Protein AF-D3SGV8-F1 (afdb_monomer)

Foldseek 3Di:
DCFPQLLLLQQFQLLLCLVLVDFLVPSQAQFAEAPLVVLVCLPPPPQNLLLLLLCLSVLSSCVGHPPPQDPPQDCVLSVVLSVLRVDPLCVLVSVQSSVCSNVSHNRVVSLVPDDPVSNVSNVVSLVVLQVSQVVSSSSSSVSCSVVSVSSSVVNVVRHDPPGHYSVSSSVRRRRSD

Solvent-accessible surface area (backbone atoms only — not comparable to full-atom values): 9544 Å² total; per-residue (Å²): 130,89,60,99,42,57,52,44,43,28,32,37,12,38,24,28,39,39,68,64,67,47,59,50,86,50,69,83,54,72,77,39,29,20,63,57,78,52,52,66,43,47,78,35,86,86,53,8,62,61,39,23,33,28,42,28,35,59,55,51,43,36,65,76,64,30,90,81,44,70,82,86,60,81,57,67,64,57,57,54,38,25,60,62,66,63,37,73,83,37,46,72,57,49,50,53,27,29,50,26,30,74,70,49,39,47,26,54,64,59,52,74,69,44,59,67,79,58,36,61,57,46,57,68,37,46,61,59,46,42,57,52,34,53,53,40,40,49,51,41,7,52,52,43,55,77,40,38,67,65,54,38,56,53,50,66,73,31,65,34,92,89,23,53,47,43,65,59,38,58,69,42,73,66,50,44,101

Nearest PDB structures (foldseek):
  8rz0-assembly3_E  TM=2.083E-01  e=8.768E+00  synthetic construct
  5jdm-assembly1_A  TM=1.705E-01  e=4.864E+00  Methanocaldococcus jannaschii DSM 2661
  5xat-assembly2_B  TM=1.597E-01  e=7.567E+00  Klebsiella pneumoniae

Secondary structure (DSSP, 8-state):
---S-HHIIIIIIHHHHHHTT--GGGTTSPPPEE-GGGGGGGG-TTTHHHHHHHHHHHHHHHHHH-TTS-TTS--HHHHHHHHHHT-GGGHHHHHHHHHHHHTT--HHHHHHTS-HHHHHHHHHHHHHHHHHHHHHHHHHHHHHHHTHHHHHHHHHHSB-TTSEEHHHHTT------

Mean predicted aligned error: 4.52 Å

pLDDT: mean 88.17, std 8.59, range [42.16, 96.88]

Sequence (177 aa):
MDGEHPTLDLVFARASLLEAGVAPDQVGHVLYVSHTDHIKTLNHRKKGPKLARRWAPLVVHAALHDPEFPDDIARDALEKSEAILSQEAFAEWTVLLAQASRDGRTPVATILQQPHPVKARLERSRKAWQQTSERVNKMLGDWVMANAAPVQTFFEARVADDGINLKRLAKFTPKAA

Structure (mmCIF, N/CA/C/O backbone):
data_AF-D3SGV8-F1
#
_entry.id   AF-D3SGV8-F1
#
loop_
_atom_site.group_PDB
_atom_site.id
_atom_site.type_symbol
_atom_site.label_atom_id
_atom_site.label_alt_id
_atom_site.label_comp_id
_atom_site.label_asym_id
_atom_site.label_entity_id
_atom_site.label_seq_id
_atom_site.pdbx_PDB_ins_code
_atom_site.Cartn_x
_atom_site.Cartn_y
_atom_site.Cartn_z
_atom_site.occupancy
_atom_site.B_iso_or_equiv
_atom_site.auth_seq_id
_atom_site.auth_comp_id
_atom_site.auth_asym_id
_atom_site.auth_atom_id
_atom_site.pdbx_PDB_model_num
ATOM 1 N N . MET A 1 1 ? -1.374 -19.260 1.006 1.00 42.16 1 MET A N 1
ATOM 2 C CA . MET A 1 1 ? -0.148 -18.573 1.446 1.00 42.16 1 MET A CA 1
ATOM 3 C C . MET A 1 1 ? -0.580 -17.552 2.472 1.00 42.16 1 MET A C 1
ATOM 5 O O . MET A 1 1 ? -1.145 -16.535 2.093 1.00 42.16 1 MET A O 1
ATOM 9 N N . ASP A 1 2 ? -0.432 -17.879 3.753 1.00 42.47 2 ASP A N 1
ATOM 10 C CA . ASP A 1 2 ? -0.579 -16.893 4.821 1.00 42.47 2 ASP A CA 1
ATOM 11 C C . ASP A 1 2 ? 0.645 -15.976 4.723 1.00 42.47 2 ASP A C 1
ATOM 13 O O . ASP A 1 2 ? 1.775 -16.432 4.879 1.00 42.47 2 ASP A O 1
ATOM 17 N N . GLY A 1 3 ? 0.427 -14.738 4.276 1.00 54.56 3 GLY A N 1
ATOM 18 C CA . GLY A 1 3 ? 1.502 -13.835 3.867 1.00 54.56 3 GLY A CA 1
ATOM 19 C C . GLY A 1 3 ? 2.382 -13.410 5.038 1.00 54.56 3 GLY A C 1
ATOM 20 O O . GLY A 1 3 ? 1.875 -13.121 6.116 1.00 54.56 3 GLY A O 1
ATOM 21 N N . GLU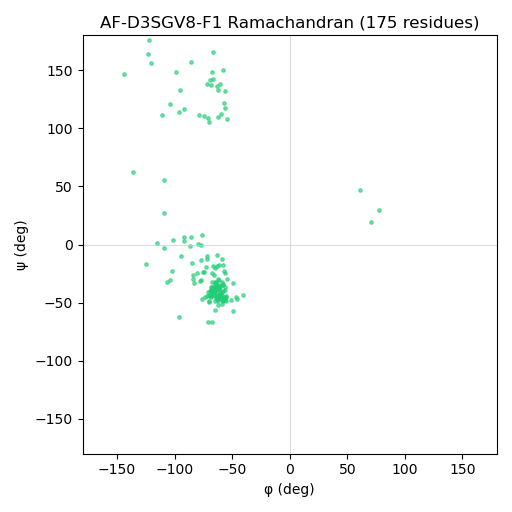 A 1 4 ? 3.689 -13.298 4.797 1.00 78.69 4 GLU A N 1
ATOM 22 C CA . GLU A 1 4 ? 4.700 -12.834 5.766 1.00 78.69 4 GLU A CA 1
ATOM 23 C C . GLU A 1 4 ? 4.432 -11.413 6.308 1.00 78.69 4 GLU A C 1
ATOM 25 O O . GLU A 1 4 ? 5.033 -11.002 7.295 1.00 78.69 4 GLU A O 1
ATOM 30 N N . HIS A 1 5 ? 3.513 -10.666 5.682 1.00 90.94 5 HIS A N 1
ATOM 31 C CA . HIS A 1 5 ? 3.224 -9.264 5.985 1.00 90.94 5 HIS A CA 1
ATOM 32 C C . HIS A 1 5 ? 1.703 -8.983 6.019 1.00 90.94 5 HIS A C 1
ATOM 34 O O . HIS A 1 5 ? 1.185 -8.250 5.167 1.00 90.94 5 HIS A O 1
ATOM 40 N N . PRO A 1 6 ? 0.935 -9.604 6.939 1.00 90.88 6 PRO A N 1
ATOM 41 C CA . PRO A 1 6 ? -0.526 -9.535 6.929 1.00 90.88 6 PRO A CA 1
ATOM 42 C C . PRO A 1 6 ? -1.064 -8.121 7.172 1.00 90.88 6 PRO A C 1
ATOM 44 O O . PRO A 1 6 ? -2.109 -7.764 6.621 1.00 90.88 6 PRO A O 1
ATOM 47 N N . THR A 1 7 ? -0.378 -7.300 7.969 1.00 92.00 7 THR A N 1
ATOM 48 C CA . THR A 1 7 ? -0.801 -5.922 8.227 1.00 92.00 7 THR A CA 1
ATOM 49 C C . THR A 1 7 ? -0.542 -5.044 7.007 1.00 92.00 7 THR A C 1
ATOM 51 O O . THR A 1 7 ? -1.405 -4.287 6.565 1.00 92.00 7 THR A O 1
ATOM 54 N N . LEU A 1 8 ? 0.629 -5.162 6.404 1.00 92.38 8 LEU A N 1
ATOM 55 C CA . LEU A 1 8 ? 1.013 -4.419 5.220 1.00 92.38 8 LEU A CA 1
ATOM 56 C C . LEU A 1 8 ? 0.115 -4.774 4.031 1.00 92.38 8 LEU A C 1
ATOM 58 O O . LEU A 1 8 ? -0.295 -3.882 3.290 1.00 92.38 8 LEU A O 1
ATOM 62 N N . ASP A 1 9 ? -0.254 -6.046 3.894 1.00 92.62 9 ASP A N 1
ATOM 63 C CA . ASP A 1 9 ? -1.205 -6.505 2.887 1.00 92.62 9 ASP A CA 1
ATOM 64 C C . ASP A 1 9 ? -2.620 -5.974 3.164 1.00 92.62 9 ASP A C 1
ATOM 66 O O . ASP A 1 9 ? -3.153 -5.136 2.433 1.00 92.62 9 ASP A O 1
ATOM 70 N N . LEU A 1 10 ? -3.240 -6.426 4.256 1.00 91.19 10 LEU A N 1
ATOM 71 C CA . LEU A 1 10 ? -4.670 -6.234 4.487 1.00 91.19 10 LEU A CA 1
ATOM 72 C C . LEU A 1 10 ? -5.011 -4.813 4.946 1.00 91.19 10 LEU A C 1
ATOM 74 O O . LEU A 1 10 ? -6.104 -4.323 4.669 1.00 91.19 10 LEU A O 1
ATOM 78 N N . VAL A 1 11 ? -4.101 -4.145 5.651 1.00 90.62 11 VAL A N 1
ATOM 79 C CA . VAL A 1 11 ? -4.382 -2.890 6.363 1.00 90.62 11 VAL A CA 1
ATOM 80 C C . VAL A 1 11 ? -3.773 -1.679 5.666 1.00 90.62 11 VAL A C 1
ATOM 82 O O . VAL A 1 11 ? -4.363 -0.599 5.696 1.00 90.62 11 VAL A O 1
ATOM 85 N N . PHE A 1 12 ? -2.629 -1.838 5.000 1.00 92.00 12 PHE A N 1
ATOM 86 C CA . PHE A 1 12 ? -2.043 -0.768 4.195 1.00 92.00 12 PHE A CA 1
ATOM 87 C C . PHE A 1 12 ? -2.418 -0.891 2.715 1.00 92.00 12 PHE A C 1
ATOM 89 O O . PHE A 1 12 ? -3.080 0.006 2.189 1.00 92.00 12 PHE A O 1
ATOM 96 N N . ALA A 1 13 ? -2.018 -1.972 2.041 1.00 93.31 13 ALA A N 1
ATOM 97 C CA . ALA A 1 13 ? -2.117 -2.096 0.590 1.00 93.31 13 ALA A CA 1
ATOM 98 C C . ALA A 1 13 ? -3.569 -2.257 0.121 1.00 93.31 13 ALA A C 1
ATOM 100 O O . ALA A 1 13 ? -4.129 -1.342 -0.488 1.00 93.31 13 ALA A O 1
ATOM 101 N N . ARG A 1 14 ? -4.214 -3.374 0.469 1.00 92.56 14 ARG A N 1
ATOM 102 C CA . ARG A 1 14 ? -5.586 -3.694 0.052 1.00 92.56 14 ARG A CA 1
ATOM 103 C C . ARG A 1 14 ? -6.592 -2.657 0.528 1.00 92.56 14 ARG A C 1
ATOM 105 O O . ARG A 1 14 ? -7.404 -2.190 -0.266 1.00 92.56 14 ARG A O 1
ATOM 112 N N . ALA A 1 15 ? -6.481 -2.226 1.784 1.00 90.62 15 ALA A N 1
ATOM 113 C CA . ALA A 1 15 ? -7.323 -1.168 2.334 1.00 90.62 15 ALA A CA 1
ATOM 114 C C . ALA A 1 15 ? -7.252 0.120 1.500 1.00 90.62 15 ALA A C 1
ATOM 116 O O . ALA A 1 15 ? -8.277 0.676 1.111 1.00 90.62 15 ALA A O 1
ATOM 117 N N . SER A 1 16 ? -6.038 0.569 1.172 1.00 91.50 16 SER A N 1
ATOM 118 C CA . SER A 1 16 ? -5.831 1.765 0.352 1.00 91.50 16 SER A CA 1
ATOM 119 C C . SER A 1 16 ? -6.353 1.592 -1.074 1.00 91.50 16 SER A C 1
ATOM 121 O O . SER A 1 16 ? -6.883 2.541 -1.645 1.00 91.50 16 SER A O 1
ATOM 123 N N . LEU A 1 17 ? -6.206 0.403 -1.664 1.00 92.50 17 LEU A N 1
ATOM 124 C CA . LEU A 1 17 ? -6.700 0.111 -3.010 1.00 92.50 17 LEU A CA 1
ATOM 125 C C . LEU A 1 17 ? -8.236 0.107 -3.058 1.00 92.50 17 LEU A C 1
ATOM 127 O O . LEU A 1 17 ? -8.814 0.726 -3.953 1.00 92.50 17 LEU A O 1
ATOM 131 N N . LEU A 1 18 ? -8.899 -0.487 -2.063 1.00 91.44 18 LEU A N 1
ATOM 132 C CA . LEU A 1 18 ? -10.359 -0.442 -1.917 1.00 91.44 18 LEU A CA 1
ATOM 133 C C . LEU A 1 18 ? -10.862 1.001 -1.762 1.00 91.44 18 LEU A C 1
ATOM 135 O O . LEU A 1 18 ? -11.782 1.418 -2.461 1.00 91.44 18 LEU A O 1
ATOM 139 N N . GLU A 1 19 ? -10.213 1.806 -0.916 1.00 88.69 19 GLU A N 1
ATOM 140 C CA . GLU A 1 19 ? -10.534 3.236 -0.744 1.00 88.69 19 GLU A CA 1
ATOM 141 C C . GLU A 1 19 ? -10.248 4.066 -2.013 1.00 88.69 19 GLU A C 1
ATOM 143 O O . GLU A 1 19 ? -10.888 5.089 -2.262 1.00 88.69 19 GLU A O 1
ATOM 148 N N . ALA A 1 20 ? -9.316 3.621 -2.861 1.00 88.94 20 ALA A N 1
ATOM 149 C CA . ALA A 1 20 ? -9.066 4.204 -4.178 1.00 88.94 20 ALA A CA 1
ATOM 150 C C . ALA A 1 20 ? -10.079 3.752 -5.253 1.00 88.94 20 ALA A C 1
ATOM 152 O O . ALA A 1 20 ? -9.974 4.173 -6.413 1.00 88.94 20 ALA A O 1
ATOM 153 N N . GLY A 1 21 ? -11.054 2.913 -4.885 1.00 88.00 21 GLY A N 1
ATOM 154 C CA . GLY A 1 21 ? -12.107 2.403 -5.760 1.00 88.00 21 GLY A CA 1
ATOM 155 C C . GLY A 1 21 ? -11.644 1.280 -6.686 1.00 88.00 21 GLY A C 1
ATOM 156 O O . GLY A 1 21 ? -12.125 1.196 -7.820 1.00 88.00 21 GLY A O 1
ATOM 157 N N . VAL A 1 22 ? -10.653 0.488 -6.268 1.00 89.69 22 VAL A N 1
ATOM 158 C CA . VAL A 1 22 ? -10.348 -0.807 -6.898 1.00 89.69 22 VAL A CA 1
ATOM 159 C C . VAL A 1 22 ? -11.455 -1.790 -6.525 1.00 89.69 22 VAL A C 1
ATOM 161 O O . VAL A 1 22 ? -11.927 -1.780 -5.386 1.00 89.69 22 VAL A O 1
ATOM 164 N N . ALA A 1 23 ? -11.905 -2.589 -7.492 1.00 87.81 23 ALA A N 1
ATOM 165 C CA . ALA A 1 23 ? -13.018 -3.498 -7.271 1.00 87.81 23 ALA A CA 1
ATOM 166 C C . ALA A 1 23 ? -12.604 -4.616 -6.290 1.00 87.81 23 ALA A C 1
ATOM 168 O O . ALA A 1 23 ? -11.481 -5.114 -6.392 1.00 87.81 23 ALA A O 1
ATOM 169 N N . PRO A 1 24 ? -13.453 -5.002 -5.321 1.00 87.31 24 PRO A N 1
ATOM 170 C CA . PRO A 1 24 ? -13.068 -5.950 -4.275 1.00 87.31 24 PRO A CA 1
ATOM 171 C C . PRO A 1 24 ? -12.558 -7.299 -4.777 1.00 87.31 24 PRO A C 1
ATOM 173 O O . PRO A 1 24 ? -11.615 -7.855 -4.219 1.00 87.31 24 PRO A O 1
ATOM 176 N N . ASP A 1 25 ? -13.154 -7.787 -5.858 1.00 85.62 25 ASP A N 1
ATOM 177 C CA . ASP A 1 25 ? -12.787 -9.012 -6.556 1.00 85.62 25 ASP A CA 1
ATOM 178 C C . ASP A 1 25 ? -11.398 -8.937 -7.197 1.00 85.62 25 ASP A C 1
ATOM 180 O O . ASP A 1 25 ? -10.787 -9.972 -7.408 1.00 85.62 25 ASP A O 1
ATOM 184 N N . GLN A 1 26 ? -10.847 -7.744 -7.440 1.00 84.62 26 GLN A N 1
ATOM 185 C CA . GLN A 1 26 ? -9.483 -7.575 -7.951 1.00 84.62 26 GLN A CA 1
ATOM 186 C C . GLN A 1 26 ? -8.427 -7.601 -6.833 1.00 84.62 26 GLN A C 1
ATOM 188 O O . GLN A 1 26 ? -7.281 -7.980 -7.066 1.00 84.62 26 GLN A O 1
ATOM 193 N N . VAL A 1 27 ? -8.791 -7.240 -5.597 1.00 81.44 27 VAL A N 1
ATOM 194 C CA . VAL A 1 27 ? -7.856 -6.968 -4.481 1.00 81.44 27 VAL A CA 1
ATOM 195 C C . VAL A 1 27 ? -7.258 -8.248 -3.848 1.00 81.44 27 VAL A C 1
ATOM 197 O O . VAL A 1 27 ? -6.527 -8.191 -2.863 1.00 81.44 27 VAL A O 1
ATOM 200 N N . GLY A 1 28 ? -7.487 -9.422 -4.439 1.00 76.56 28 GLY A N 1
ATOM 201 C CA . GLY A 1 28 ? -6.832 -10.691 -4.086 1.00 76.56 28 GLY A CA 1
ATOM 202 C C . GLY A 1 28 ? -5.951 -11.285 -5.186 1.00 76.56 28 GLY A C 1
ATOM 203 O O . GLY A 1 28 ? -5.401 -12.367 -4.992 1.00 76.56 28 GLY A O 1
ATOM 204 N N . HIS A 1 29 ? -5.834 -10.608 -6.327 1.00 83.88 29 HIS A N 1
ATOM 205 C CA . HIS A 1 29 ? -5.162 -11.126 -7.513 1.00 83.88 29 HIS A CA 1
ATOM 206 C C . HIS A 1 29 ? -4.029 -10.208 -7.954 1.00 83.88 29 HIS A C 1
ATOM 208 O O . HIS A 1 29 ? -3.798 -9.132 -7.394 1.00 83.88 29 HIS A O 1
ATOM 214 N N . VAL A 1 30 ? -3.321 -10.652 -8.984 1.00 90.38 30 VAL A N 1
ATOM 215 C CA . VAL A 1 30 ? -2.370 -9.813 -9.693 1.00 90.38 30 VAL A CA 1
ATOM 216 C C . VAL A 1 30 ? -3.103 -8.636 -10.340 1.00 90.38 30 VAL A C 1
ATOM 218 O O . VAL A 1 30 ? -4.145 -8.808 -10.973 1.00 90.38 30 VAL A O 1
ATOM 221 N N . LEU A 1 31 ? -2.559 -7.433 -10.161 1.00 91.94 31 LEU A N 1
ATOM 222 C CA . LEU A 1 31 ? -3.193 -6.189 -10.579 1.00 91.94 31 LEU A CA 1
ATOM 223 C C . LEU A 1 31 ? -2.540 -5.644 -11.846 1.00 91.94 31 LEU A C 1
ATOM 225 O O . LEU A 1 31 ? -1.360 -5.298 -11.851 1.00 91.94 31 LEU A O 1
ATOM 229 N N . TYR A 1 32 ? -3.344 -5.493 -12.894 1.00 93.25 32 TYR A N 1
ATOM 230 C CA . TYR A 1 32 ? -2.968 -4.753 -14.095 1.00 93.25 32 TYR A CA 1
ATOM 231 C C . TYR A 1 32 ? -3.268 -3.264 -13.917 1.00 93.25 32 TYR A C 1
ATOM 233 O O . TYR A 1 32 ? -4.115 -2.867 -13.111 1.00 93.25 32 TYR A O 1
ATOM 241 N N . VAL A 1 33 ? -2.581 -2.423 -14.683 1.00 94.31 33 VAL A N 1
ATOM 242 C CA . VAL A 1 33 ? -2.710 -0.966 -14.644 1.00 94.31 33 VAL A CA 1
ATOM 243 C C . VAL A 1 33 ? -3.145 -0.400 -15.990 1.00 94.31 33 VAL A C 1
ATOM 245 O O . VAL A 1 33 ? -2.892 -0.976 -17.042 1.00 94.31 33 VAL A O 1
ATOM 248 N N . SER A 1 34 ? -3.755 0.780 -15.961 1.00 93.38 34 SER A N 1
ATOM 249 C CA . SER A 1 34 ? -4.029 1.588 -17.150 1.00 93.38 34 SER A CA 1
ATOM 250 C C . SER A 1 34 ? -3.394 2.976 -17.017 1.00 93.38 34 SER A C 1
ATOM 252 O O . SER A 1 34 ? -3.052 3.428 -15.917 1.00 93.38 34 SER A O 1
ATOM 254 N N . HIS A 1 35 ? -3.269 3.690 -18.143 1.00 87.94 35 HIS A N 1
ATOM 255 C CA . HIS A 1 35 ? -2.648 5.021 -18.218 1.00 87.94 35 HIS A CA 1
ATOM 256 C C . HIS A 1 35 ? -1.171 5.027 -17.778 1.00 87.94 35 HIS A C 1
ATOM 258 O O . HIS A 1 35 ? -0.741 5.891 -17.005 1.00 87.94 35 HIS A O 1
ATOM 264 N N . THR A 1 36 ? -0.387 4.071 -18.280 1.00 85.00 36 THR A N 1
ATOM 265 C CA . THR A 1 36 ? 1.028 3.876 -17.923 1.00 85.00 36 THR A CA 1
ATOM 266 C C . THR A 1 36 ? 1.937 5.047 -18.267 1.00 85.00 36 THR A C 1
ATOM 268 O O . THR A 1 36 ? 2.960 5.211 -17.619 1.00 85.00 36 THR A O 1
ATOM 271 N N . ASP A 1 37 ? 1.548 5.976 -19.140 1.00 86.19 37 ASP A N 1
ATOM 272 C CA . ASP A 1 37 ? 2.306 7.225 -19.308 1.00 86.19 37 ASP A CA 1
ATOM 273 C C . ASP A 1 37 ? 2.466 8.015 -18.001 1.00 86.19 37 ASP A C 1
ATOM 275 O O . ASP A 1 37 ? 3.433 8.762 -17.828 1.00 86.19 37 ASP A O 1
ATOM 279 N N . HIS A 1 38 ? 1.562 7.819 -17.036 1.00 86.94 38 HIS A N 1
ATOM 280 C CA . HIS A 1 38 ? 1.744 8.374 -15.706 1.00 86.94 38 HIS A CA 1
ATOM 281 C C . HIS A 1 38 ? 2.939 7.748 -14.978 1.00 86.94 38 HIS A C 1
ATOM 283 O O . HIS A 1 38 ? 3.659 8.509 -14.329 1.00 86.94 38 HIS A O 1
ATOM 289 N N . ILE A 1 39 ? 3.210 6.441 -15.114 1.00 84.75 39 ILE A N 1
ATOM 290 C CA . ILE A 1 39 ? 4.289 5.747 -14.385 1.00 84.75 39 ILE A CA 1
ATOM 291 C C . ILE A 1 39 ? 5.662 6.379 -14.658 1.00 84.75 39 ILE A C 1
ATOM 293 O O . ILE A 1 39 ? 6.431 6.598 -13.723 1.00 84.75 39 ILE A O 1
ATOM 297 N N . LYS A 1 40 ? 5.891 6.870 -15.886 1.00 86.12 40 LYS A N 1
ATOM 298 C CA . LYS A 1 40 ? 7.095 7.618 -16.306 1.00 86.12 40 LYS A CA 1
ATOM 299 C C . LYS A 1 40 ? 7.353 8.875 -15.465 1.00 86.12 40 LYS A C 1
ATOM 301 O O . LYS A 1 40 ? 8.481 9.354 -15.357 1.00 86.12 40 LYS A O 1
ATOM 306 N N . THR A 1 41 ? 6.315 9.421 -14.825 1.00 87.75 41 THR A N 1
ATOM 307 C CA . THR A 1 41 ? 6.421 10.596 -13.947 1.00 87.75 41 THR A CA 1
ATOM 308 C C . THR A 1 41 ? 7.128 10.278 -12.619 1.00 87.75 41 THR A C 1
ATOM 310 O O . THR A 1 41 ? 7.533 11.216 -11.928 1.00 87.75 41 THR A O 1
ATOM 313 N N . LEU A 1 42 ? 7.340 9.000 -12.260 1.00 86.81 42 LEU A N 1
ATOM 314 C CA . LEU A 1 42 ? 8.173 8.622 -11.105 1.00 86.81 42 LEU A CA 1
ATOM 315 C C . LEU A 1 42 ? 9.586 9.198 -11.205 1.00 86.81 42 LEU A C 1
ATOM 317 O O . LEU A 1 42 ? 10.092 9.735 -10.224 1.00 86.81 42 LEU A O 1
ATOM 321 N N . ASN A 1 43 ? 10.172 9.222 -12.403 1.00 86.75 43 ASN A N 1
ATOM 322 C CA . ASN A 1 43 ? 11.522 9.753 -12.618 1.00 86.75 43 ASN A CA 1
ATOM 323 C C . ASN A 1 43 ? 11.597 11.287 -12.504 1.00 86.75 43 ASN A C 1
ATOM 325 O O . ASN A 1 43 ? 12.678 11.878 -12.472 1.00 86.75 43 ASN A O 1
ATOM 329 N N . HIS A 1 44 ? 10.458 11.982 -12.432 1.00 89.56 44 HIS A N 1
ATOM 330 C CA . HIS A 1 44 ? 10.439 13.436 -12.370 1.00 89.56 44 HIS A CA 1
ATOM 331 C C . HIS A 1 44 ? 10.754 13.946 -10.955 1.00 89.56 44 HIS A C 1
ATOM 333 O O . HIS A 1 44 ? 9.889 13.926 -10.080 1.00 89.56 44 HIS A O 1
ATOM 339 N N . ARG A 1 45 ? 11.916 14.584 -10.757 1.00 83.50 45 ARG A N 1
ATOM 340 C CA . ARG A 1 45 ? 12.415 15.090 -9.453 1.00 83.50 45 ARG A CA 1
ATOM 341 C C . ARG A 1 45 ? 11.369 15.756 -8.539 1.00 83.50 45 ARG A C 1
ATOM 343 O O . ARG A 1 45 ? 11.354 15.503 -7.342 1.00 83.50 45 ARG A O 1
ATOM 350 N N . LYS A 1 46 ? 10.488 16.616 -9.078 1.00 87.62 46 LYS A N 1
ATOM 351 C CA . LYS A 1 46 ? 9.448 17.310 -8.277 1.00 87.62 46 LYS A CA 1
ATOM 352 C C . LYS A 1 46 ? 8.168 16.500 -8.016 1.00 87.62 46 LYS A C 1
ATOM 354 O O . LYS A 1 46 ? 7.517 16.720 -7.001 1.00 87.62 46 LYS A O 1
ATOM 359 N N . LYS A 1 47 ? 7.748 15.641 -8.951 1.00 90.25 47 LYS A N 1
ATOM 360 C CA . LYS A 1 47 ? 6.430 14.972 -8.921 1.00 90.25 47 LYS A CA 1
ATOM 361 C C . LYS A 1 47 ? 6.545 13.510 -8.491 1.00 90.25 47 LYS A C 1
ATOM 363 O O . LYS A 1 47 ? 5.640 13.027 -7.818 1.00 90.25 47 LYS A O 1
ATOM 368 N N . GLY A 1 48 ? 7.666 12.866 -8.806 1.00 91.00 48 GLY A N 1
ATOM 369 C CA . GLY A 1 48 ? 7.995 11.484 -8.480 1.00 91.00 48 GLY A CA 1
ATOM 370 C C . GLY A 1 48 ? 7.765 11.140 -7.015 1.00 91.00 48 GLY A C 1
ATOM 371 O O . GLY A 1 48 ? 6.894 10.318 -6.754 1.00 91.00 48 GLY A O 1
ATOM 372 N N . PRO A 1 49 ? 8.387 11.839 -6.042 1.00 93.00 49 PRO A N 1
ATOM 373 C CA . PRO A 1 49 ? 8.226 11.499 -4.625 1.00 93.00 49 PRO A CA 1
ATOM 374 C C . PRO A 1 49 ? 6.772 11.534 -4.143 1.00 93.00 49 PRO A C 1
ATOM 376 O O . PRO A 1 49 ? 6.351 10.740 -3.305 1.00 93.00 49 PRO A O 1
ATOM 379 N N . LYS A 1 50 ? 5.970 12.454 -4.691 1.00 92.44 50 LYS A N 1
ATOM 380 C CA . LYS A 1 50 ? 4.541 12.535 -4.382 1.00 92.44 50 LYS A CA 1
ATOM 381 C C . LYS A 1 50 ? 3.780 11.352 -4.975 1.00 92.44 50 LYS A C 1
ATOM 383 O O . LYS A 1 50 ? 2.912 10.813 -4.303 1.00 92.44 50 LYS A O 1
ATOM 388 N N . LEU A 1 51 ? 4.071 10.980 -6.219 1.00 92.50 51 LEU A N 1
ATOM 389 C CA . LEU A 1 51 ? 3.423 9.856 -6.897 1.00 92.50 51 LEU A CA 1
ATOM 390 C C . LEU A 1 51 ? 3.821 8.516 -6.287 1.00 92.50 51 LEU A C 1
ATOM 392 O O . LEU A 1 51 ? 2.947 7.696 -6.050 1.00 92.50 51 LEU A O 1
ATOM 396 N N . ALA A 1 52 ? 5.089 8.347 -5.926 1.00 94.31 52 ALA A N 1
ATOM 397 C CA . ALA A 1 52 ? 5.602 7.159 -5.262 1.00 94.31 52 ALA A CA 1
ATOM 398 C C . ALA A 1 52 ? 4.831 6.842 -3.974 1.00 94.31 52 ALA A C 1
ATOM 400 O O . ALA A 1 52 ? 4.367 5.725 -3.796 1.00 94.31 52 ALA A O 1
ATOM 401 N N . ARG A 1 53 ? 4.562 7.847 -3.129 1.00 93.50 53 ARG A N 1
ATOM 402 C CA . ARG A 1 53 ? 3.705 7.674 -1.938 1.00 93.50 53 ARG A CA 1
ATOM 403 C C . ARG A 1 53 ? 2.260 7.317 -2.275 1.00 93.50 53 ARG A C 1
ATOM 405 O O . ARG A 1 53 ? 1.593 6.647 -1.504 1.00 93.50 53 ARG A O 1
ATOM 412 N N . ARG A 1 54 ? 1.733 7.800 -3.401 1.00 93.38 54 ARG A N 1
ATOM 413 C CA . ARG A 1 54 ? 0.352 7.507 -3.821 1.00 93.38 54 ARG A CA 1
ATOM 414 C C . ARG A 1 54 ? 0.212 6.115 -4.421 1.00 93.38 54 ARG A C 1
ATOM 416 O O . ARG A 1 54 ? -0.839 5.501 -4.286 1.00 93.38 54 ARG A O 1
ATOM 423 N N . TRP A 1 55 ? 1.268 5.631 -5.062 1.00 94.69 55 TRP A N 1
ATOM 424 C CA . TRP A 1 55 ? 1.331 4.319 -5.693 1.00 94.69 55 TRP A CA 1
ATOM 425 C C . TRP A 1 55 ? 1.930 3.244 -4.795 1.00 94.69 55 TRP A C 1
ATOM 427 O O . TRP A 1 55 ? 1.789 2.073 -5.120 1.00 94.69 55 TRP A O 1
ATOM 437 N N . ALA A 1 56 ? 2.508 3.605 -3.647 1.00 95.25 56 ALA A N 1
ATOM 438 C CA . ALA A 1 56 ? 3.052 2.658 -2.681 1.00 95.25 56 ALA A CA 1
ATOM 439 C C . ALA A 1 56 ? 2.102 1.480 -2.378 1.00 95.25 56 ALA A C 1
ATOM 441 O O . ALA A 1 56 ? 2.576 0.354 -2.458 1.00 95.25 56 ALA A O 1
ATOM 442 N N . PRO A 1 57 ? 0.782 1.657 -2.146 1.00 94.81 57 PRO A N 1
ATOM 443 C CA . PRO A 1 57 ? -0.124 0.518 -1.956 1.00 94.81 57 PRO A CA 1
ATOM 444 C C . PRO A 1 57 ? -0.156 -0.471 -3.124 1.00 94.81 57 PRO A C 1
ATOM 446 O O . PRO A 1 57 ? -0.175 -1.675 -2.904 1.00 94.81 57 PRO A O 1
ATOM 449 N N . LEU A 1 58 ? -0.135 0.032 -4.360 1.00 95.19 58 LEU A N 1
ATOM 450 C CA . LEU A 1 58 ? -0.127 -0.794 -5.565 1.00 95.19 58 LEU A CA 1
ATOM 451 C C . LEU A 1 58 ? 1.201 -1.549 -5.710 1.00 95.19 58 LEU A C 1
ATOM 453 O O . LEU A 1 58 ? 1.199 -2.740 -5.996 1.00 95.19 58 LEU A O 1
ATOM 457 N N . VAL A 1 59 ? 2.326 -0.863 -5.491 1.00 95.38 59 VAL A N 1
ATOM 458 C CA . VAL A 1 59 ? 3.668 -1.462 -5.593 1.00 95.38 59 VAL A CA 1
ATOM 459 C C . VAL A 1 59 ? 3.876 -2.515 -4.504 1.00 95.38 59 VAL A C 1
ATOM 461 O O . VAL A 1 59 ? 4.385 -3.592 -4.784 1.00 95.38 59 VAL A O 1
ATOM 464 N N . VAL A 1 60 ? 3.440 -2.232 -3.275 1.00 95.50 60 VAL A N 1
ATOM 465 C CA . VAL A 1 60 ? 3.473 -3.183 -2.156 1.00 95.50 60 VAL A CA 1
ATOM 466 C C . VAL A 1 60 ? 2.599 -4.398 -2.452 1.00 95.50 60 VAL A C 1
ATOM 468 O O . VAL A 1 60 ? 3.054 -5.519 -2.265 1.00 95.50 60 VAL A O 1
ATOM 471 N N . HIS A 1 61 ? 1.375 -4.200 -2.954 1.00 94.69 61 HIS A N 1
ATOM 472 C CA . HIS A 1 61 ? 0.507 -5.313 -3.350 1.00 94.69 61 HIS A CA 1
ATOM 4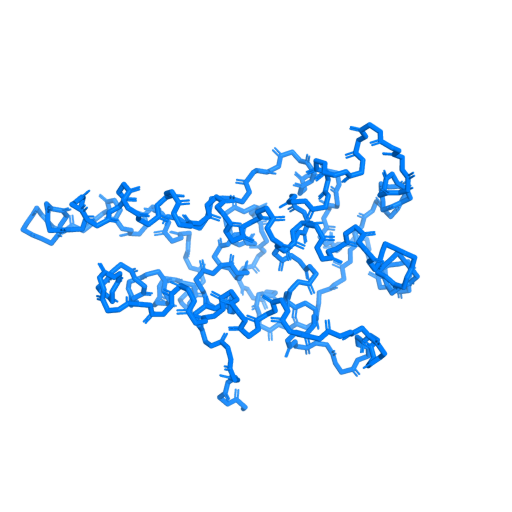73 C C . HIS A 1 61 ? 1.175 -6.197 -4.405 1.00 94.69 61 HIS A C 1
ATOM 475 O O . HIS A 1 61 ? 1.196 -7.414 -4.253 1.00 94.69 61 HIS A O 1
ATOM 481 N N . ALA A 1 62 ? 1.760 -5.594 -5.443 1.00 94.94 62 ALA A N 1
ATOM 482 C CA . ALA A 1 62 ? 2.483 -6.335 -6.472 1.00 94.94 62 ALA A CA 1
ATOM 483 C C . ALA A 1 62 ? 3.675 -7.106 -5.887 1.00 94.94 62 ALA A C 1
ATOM 485 O O . ALA A 1 62 ? 3.810 -8.292 -6.151 1.00 94.94 62 ALA A O 1
ATOM 486 N N . ALA A 1 63 ? 4.476 -6.484 -5.020 1.00 94.62 63 ALA A N 1
ATOM 487 C CA . ALA A 1 63 ? 5.601 -7.155 -4.371 1.00 94.62 63 ALA A CA 1
ATOM 488 C C . ALA A 1 63 ? 5.177 -8.366 -3.525 1.00 94.62 63 ALA A C 1
ATOM 490 O O . ALA A 1 63 ? 5.913 -9.348 -3.446 1.00 94.62 63 ALA A O 1
ATOM 491 N N . LEU A 1 64 ? 4.007 -8.310 -2.886 1.00 92.62 64 LEU A N 1
ATOM 492 C CA . LEU A 1 64 ? 3.512 -9.388 -2.030 1.00 92.62 64 LEU A CA 1
ATOM 493 C C . LEU A 1 64 ? 2.799 -10.509 -2.801 1.00 92.62 64 LEU A C 1
ATOM 495 O O . LEU A 1 64 ? 2.817 -11.645 -2.334 1.00 92.62 64 LEU A O 1
ATOM 499 N N . HIS A 1 65 ? 2.170 -10.208 -3.944 1.00 91.00 65 HIS A N 1
ATOM 500 C CA . HIS A 1 65 ? 1.243 -11.139 -4.610 1.00 91.00 65 HIS A CA 1
ATOM 501 C C . HIS A 1 65 ? 1.568 -11.464 -6.067 1.00 91.00 65 HIS A C 1
ATOM 503 O O . HIS A 1 65 ? 1.008 -12.428 -6.584 1.00 91.00 65 HIS A O 1
ATOM 509 N N . ASP A 1 66 ? 2.415 -10.688 -6.748 1.00 92.88 66 ASP A N 1
ATOM 510 C CA . ASP A 1 66 ? 2.806 -10.966 -8.132 1.00 92.88 66 ASP A CA 1
ATOM 511 C C . ASP A 1 66 ? 4.136 -11.740 -8.168 1.00 92.88 6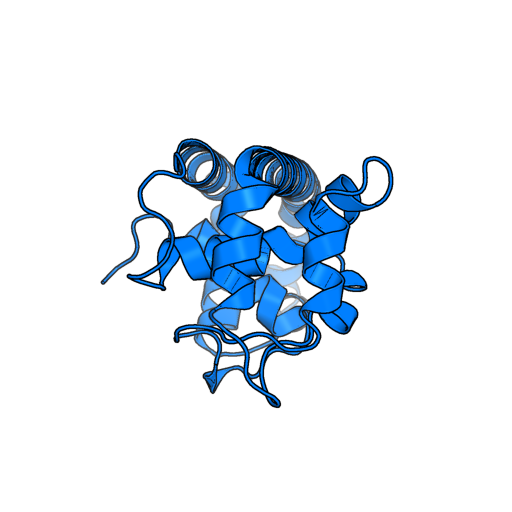6 ASP A C 1
ATOM 513 O O . ASP A 1 66 ? 5.170 -11.178 -7.796 1.00 92.88 66 ASP A O 1
ATOM 517 N N . PRO A 1 67 ? 4.145 -13.010 -8.622 1.00 91.31 67 PRO A N 1
ATOM 518 C CA . PRO A 1 67 ? 5.371 -13.797 -8.753 1.00 91.31 67 PRO A CA 1
ATOM 519 C C . PRO A 1 67 ? 6.374 -13.220 -9.757 1.00 91.31 67 PRO A C 1
ATOM 521 O O . PRO A 1 67 ? 7.537 -13.599 -9.728 1.00 91.31 67 PRO A O 1
ATOM 524 N N . GLU A 1 68 ? 5.931 -12.344 -10.663 1.00 93.81 68 GLU A N 1
ATOM 525 C CA . GLU A 1 68 ? 6.801 -11.674 -11.635 1.00 93.81 68 GLU A CA 1
ATOM 526 C C . GLU A 1 68 ? 7.330 -10.325 -11.123 1.00 93.81 68 GLU A C 1
ATOM 528 O O . GLU A 1 68 ? 8.002 -9.602 -11.865 1.00 93.81 68 GLU A O 1
ATOM 533 N N . PHE A 1 69 ? 7.010 -9.939 -9.881 1.00 94.00 69 PHE A N 1
ATOM 534 C CA . PHE A 1 69 ? 7.580 -8.729 -9.302 1.00 94.00 69 PHE A CA 1
ATOM 535 C C . PHE A 1 69 ? 9.106 -8.879 -9.169 1.00 94.00 69 PHE A C 1
ATOM 537 O O . PHE A 1 69 ? 9.556 -9.927 -8.713 1.00 94.00 69 PHE A O 1
ATOM 544 N N . PRO A 1 70 ? 9.916 -7.860 -9.525 1.00 94.19 70 PRO A N 1
ATOM 545 C CA . PRO A 1 70 ? 11.368 -8.015 -9.586 1.00 94.19 70 PRO A CA 1
ATOM 546 C C . PRO A 1 70 ? 11.988 -8.474 -8.254 1.00 94.19 70 PRO A C 1
ATOM 548 O O . PRO A 1 70 ? 11.858 -7.798 -7.229 1.00 94.19 70 PRO A O 1
ATOM 551 N N . ASP A 1 71 ? 12.679 -9.617 -8.282 1.00 90.75 71 ASP A N 1
ATOM 552 C CA . ASP A 1 71 ? 13.304 -10.238 -7.102 1.00 90.75 71 ASP A CA 1
ATOM 553 C C . ASP A 1 71 ? 14.554 -9.493 -6.607 1.00 90.75 71 ASP A C 1
ATOM 555 O O . ASP A 1 71 ? 14.972 -9.656 -5.462 1.00 90.75 71 ASP A O 1
ATOM 559 N N . ASP A 1 72 ? 15.155 -8.659 -7.456 1.00 90.25 72 ASP A N 1
ATOM 560 C CA . ASP A 1 72 ? 16.328 -7.840 -7.144 1.00 90.25 72 ASP A CA 1
ATOM 561 C C . ASP A 1 72 ? 15.993 -6.591 -6.310 1.00 90.25 72 ASP A C 1
ATOM 563 O O . ASP A 1 72 ? 16.887 -5.960 -5.736 1.00 90.25 72 ASP A O 1
ATOM 567 N N . ILE A 1 73 ? 14.708 -6.240 -6.189 1.00 93.12 73 ILE A N 1
ATOM 568 C CA . ILE A 1 73 ? 14.256 -5.162 -5.311 1.00 93.12 73 ILE A CA 1
ATOM 569 C C . ILE A 1 73 ? 14.309 -5.640 -3.855 1.00 93.12 73 ILE A C 1
ATOM 571 O O . ILE A 1 73 ? 13.486 -6.437 -3.405 1.00 93.12 73 ILE A O 1
ATOM 575 N N . ALA A 1 74 ? 15.236 -5.072 -3.079 1.00 89.56 74 ALA A N 1
ATOM 576 C CA . ALA A 1 74 ? 15.341 -5.324 -1.643 1.00 89.56 74 ALA A CA 1
ATOM 577 C C . ALA A 1 74 ? 14.024 -5.016 -0.904 1.00 89.56 74 ALA A C 1
ATOM 579 O O . ALA A 1 74 ? 13.431 -3.942 -1.076 1.00 89.56 74 ALA A O 1
ATOM 580 N N . ARG A 1 75 ? 13.589 -5.946 -0.044 1.00 91.50 75 ARG A N 1
ATOM 581 C CA . ARG A 1 75 ? 12.280 -5.922 0.632 1.00 91.50 75 ARG A CA 1
ATOM 582 C C . ARG A 1 75 ? 12.325 -5.439 2.087 1.00 91.50 75 ARG A C 1
ATOM 584 O O . ARG A 1 75 ? 11.272 -5.338 2.707 1.00 91.50 75 ARG A O 1
ATOM 591 N N . ASP A 1 76 ? 13.482 -5.008 2.599 1.00 92.44 76 ASP A N 1
ATOM 592 C CA . ASP A 1 76 ? 13.664 -4.500 3.974 1.00 92.44 76 ASP A CA 1
ATOM 593 C C . ASP A 1 76 ? 12.639 -3.430 4.389 1.00 92.44 76 ASP A C 1
ATOM 595 O O . ASP A 1 76 ? 12.291 -3.287 5.563 1.00 92.44 76 ASP A O 1
ATOM 599 N N . ALA A 1 77 ? 12.196 -2.604 3.436 1.00 93.75 77 ALA A N 1
ATOM 600 C CA . ALA A 1 77 ? 11.200 -1.569 3.689 1.00 93.75 77 ALA A CA 1
ATOM 601 C C . ALA A 1 77 ? 9.818 -2.160 4.013 1.00 93.75 77 ALA A C 1
ATOM 603 O O . ALA A 1 77 ? 9.085 -1.560 4.801 1.00 93.75 77 ALA A O 1
ATOM 604 N N . LEU A 1 78 ? 9.471 -3.318 3.440 1.00 94.62 78 LEU A N 1
ATOM 605 C CA . LEU A 1 78 ? 8.226 -4.036 3.711 1.00 94.62 78 LEU A CA 1
ATOM 606 C C . LEU A 1 78 ? 8.254 -4.618 5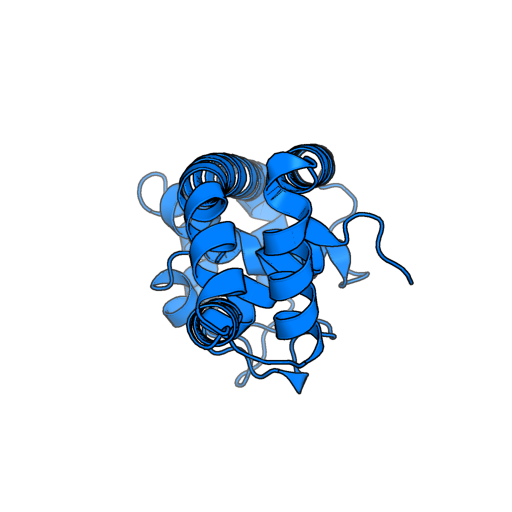.126 1.00 94.62 78 LEU A C 1
ATOM 608 O O . LEU A 1 78 ? 7.357 -4.323 5.912 1.00 94.62 78 LEU A O 1
ATOM 612 N N . GLU A 1 79 ? 9.334 -5.310 5.491 1.00 93.56 79 GLU A N 1
ATOM 613 C CA . GLU A 1 79 ? 9.520 -5.899 6.826 1.00 93.56 79 GLU A CA 1
ATOM 614 C C . GLU A 1 79 ? 9.476 -4.835 7.932 1.00 93.56 79 GLU A C 1
ATOM 616 O O . GLU A 1 79 ? 8.743 -4.950 8.917 1.00 93.56 79 GLU A O 1
ATOM 621 N N . LYS A 1 80 ? 10.214 -3.731 7.749 1.00 94.81 80 LYS A N 1
ATOM 622 C CA . LYS A 1 80 ? 10.211 -2.606 8.698 1.00 94.81 80 LYS A CA 1
ATOM 623 C C . LYS A 1 80 ? 8.833 -1.962 8.807 1.00 94.81 80 LYS A C 1
ATOM 625 O O . LYS A 1 80 ? 8.441 -1.545 9.897 1.00 94.81 80 LYS A O 1
ATOM 630 N N . SER A 1 81 ? 8.108 -1.857 7.696 1.00 94.38 81 SER A N 1
ATOM 631 C CA . SER A 1 81 ? 6.754 -1.301 7.689 1.00 94.38 81 SER A CA 1
ATOM 632 C C . SER A 1 81 ? 5.774 -2.217 8.416 1.00 94.38 81 SER A C 1
ATOM 634 O O . SER A 1 81 ? 5.022 -1.731 9.256 1.00 94.38 81 SER A O 1
ATOM 636 N N . GLU A 1 82 ? 5.825 -3.527 8.173 1.00 94.12 82 GLU A N 1
ATOM 637 C CA . GLU A 1 82 ? 5.021 -4.523 8.889 1.00 94.12 82 GLU A CA 1
ATOM 638 C C . GLU A 1 82 ? 5.275 -4.465 10.394 1.00 94.12 82 GLU A C 1
ATOM 640 O O . GLU A 1 82 ? 4.326 -4.353 11.167 1.00 94.12 82 GLU A O 1
ATOM 645 N N . ALA A 1 83 ? 6.541 -4.449 10.821 1.00 93.25 83 ALA A N 1
ATOM 646 C CA . ALA A 1 83 ? 6.905 -4.372 12.235 1.00 93.25 83 ALA A CA 1
ATOM 647 C C . ALA A 1 83 ? 6.381 -3.091 12.912 1.00 93.25 83 ALA A C 1
ATOM 649 O O . ALA A 1 83 ? 5.974 -3.109 14.073 1.00 93.25 83 ALA A O 1
ATOM 650 N N . ILE A 1 84 ? 6.370 -1.964 12.192 1.00 92.62 84 ILE A N 1
ATOM 651 C CA . ILE A 1 84 ? 5.830 -0.696 12.696 1.00 92.62 84 ILE A CA 1
ATOM 652 C C . ILE A 1 84 ? 4.298 -0.738 12.787 1.00 92.62 84 ILE A C 1
ATOM 654 O O . ILE A 1 84 ? 3.736 -0.272 13.779 1.00 92.62 84 ILE A O 1
ATOM 658 N N . LEU A 1 85 ? 3.619 -1.267 11.767 1.00 90.19 85 LEU A N 1
ATOM 659 C CA . LEU A 1 85 ? 2.155 -1.308 11.720 1.00 90.19 85 LEU A CA 1
ATOM 660 C C . LEU A 1 85 ? 1.561 -2.390 12.642 1.00 90.19 85 LEU A C 1
ATOM 662 O O . LEU A 1 85 ? 0.427 -2.243 13.093 1.00 90.19 85 LEU A O 1
ATOM 666 N N . SER A 1 86 ? 2.325 -3.432 12.970 1.00 89.69 86 SER A N 1
ATOM 667 C CA . SER A 1 86 ? 1.890 -4.554 13.819 1.00 89.69 86 SER A CA 1
ATOM 668 C C . SER A 1 86 ? 2.051 -4.305 15.323 1.00 89.69 86 SER A C 1
ATOM 670 O O . SER A 1 86 ? 1.847 -5.214 16.124 1.00 89.69 86 SER A O 1
ATOM 672 N N . GLN A 1 87 ? 2.426 -3.091 15.740 1.00 88.38 87 GLN A N 1
ATOM 673 C CA . GLN A 1 87 ? 2.565 -2.768 17.163 1.00 88.38 87 GLN A CA 1
ATOM 674 C C . GLN A 1 87 ? 1.233 -2.936 17.912 1.00 88.38 87 GLN A C 1
ATOM 676 O O . GLN A 1 87 ? 0.183 -2.484 17.452 1.00 88.38 87 GLN A O 1
ATOM 681 N N . GLU A 1 88 ? 1.287 -3.514 19.117 1.00 80.62 88 GLU A N 1
ATOM 682 C CA . GLU A 1 88 ? 0.106 -3.854 19.932 1.00 80.62 88 GLU A CA 1
ATOM 683 C C . GLU A 1 88 ? -0.834 -2.668 20.194 1.00 80.62 88 GLU A C 1
ATOM 685 O O . GLU A 1 88 ? -2.050 -2.840 20.279 1.00 80.62 88 GLU A O 1
ATOM 690 N N . ALA A 1 89 ? -0.299 -1.443 20.248 1.00 82.31 89 ALA A N 1
ATOM 691 C CA . ALA A 1 89 ? -1.075 -0.213 20.430 1.00 82.31 89 ALA A CA 1
ATOM 692 C C . ALA A 1 89 ? -2.150 0.017 19.342 1.00 82.31 89 ALA A C 1
ATOM 694 O O . ALA A 1 89 ? -3.075 0.815 19.538 1.00 82.31 89 ALA A O 1
ATOM 695 N N . PHE A 1 90 ? -2.042 -0.679 18.205 1.00 84.69 90 PHE A N 1
ATOM 696 C CA . PHE A 1 90 ? -2.960 -0.594 17.070 1.00 84.69 90 PHE A CA 1
ATOM 697 C C . PHE A 1 90 ? -3.830 -1.842 16.896 1.00 84.69 90 PHE A C 1
ATOM 699 O O . PHE A 1 90 ? -4.687 -1.838 16.020 1.00 84.69 90 PHE A O 1
ATOM 706 N N . ALA A 1 91 ? -3.658 -2.888 17.713 1.00 84.38 91 ALA A N 1
ATOM 707 C CA . ALA A 1 91 ? -4.184 -4.228 17.435 1.00 84.38 91 ALA A CA 1
ATOM 708 C C . ALA A 1 91 ? -5.679 -4.249 17.071 1.00 84.38 91 ALA A C 1
ATOM 710 O O . ALA A 1 91 ? -6.063 -4.821 16.056 1.00 84.38 91 ALA A O 1
ATOM 711 N N . GLU A 1 92 ? -6.530 -3.572 17.844 1.00 85.56 92 GLU A N 1
ATOM 712 C CA . GLU A 1 92 ? -7.972 -3.528 17.566 1.00 85.56 92 GLU A CA 1
ATOM 713 C C . GLU A 1 92 ? -8.307 -2.791 16.259 1.00 85.56 92 GLU A C 1
ATOM 715 O O . GLU A 1 92 ? -9.181 -3.212 15.500 1.00 85.56 92 GLU A O 1
ATOM 720 N N . TRP A 1 93 ? -7.582 -1.706 15.979 1.00 85.12 93 TRP A N 1
ATOM 721 C CA . TRP A 1 93 ? -7.719 -0.929 14.751 1.00 85.12 93 TRP A CA 1
ATOM 722 C C . TRP A 1 93 ? -7.308 -1.768 13.534 1.00 85.12 93 TRP A C 1
ATOM 724 O O . TRP A 1 93 ? -8.072 -1.906 12.579 1.00 85.12 93 TRP A O 1
ATOM 734 N N . THR A 1 94 ? -6.144 -2.411 13.620 1.00 88.31 94 THR A N 1
ATOM 735 C CA . THR A 1 94 ? -5.587 -3.318 12.612 1.00 88.31 94 THR A CA 1
ATOM 736 C C . THR A 1 94 ? -6.525 -4.489 12.320 1.00 88.31 94 THR A C 1
ATOM 738 O O . THR A 1 94 ? -6.784 -4.779 11.154 1.00 88.31 94 THR A O 1
ATOM 741 N N . VAL A 1 95 ? -7.092 -5.131 13.348 1.00 89.56 95 VAL A N 1
ATOM 742 C CA . VAL A 1 95 ? -8.022 -6.264 13.183 1.00 89.56 95 VAL A CA 1
ATOM 743 C C . VAL A 1 95 ? -9.272 -5.855 12.405 1.00 89.56 95 VAL A C 1
ATOM 745 O O . VAL A 1 95 ? -9.672 -6.559 11.477 1.00 89.56 95 VAL A O 1
ATOM 748 N N . LEU A 1 96 ? -9.880 -4.713 12.738 1.00 89.00 96 LEU A N 1
ATOM 749 C CA . LEU A 1 96 ? -11.087 -4.248 12.050 1.00 89.00 96 LEU A CA 1
ATOM 750 C C . LEU A 1 96 ? -10.816 -3.831 10.605 1.00 89.00 96 LEU A C 1
ATOM 752 O O . LEU A 1 96 ? -11.614 -4.152 9.723 1.00 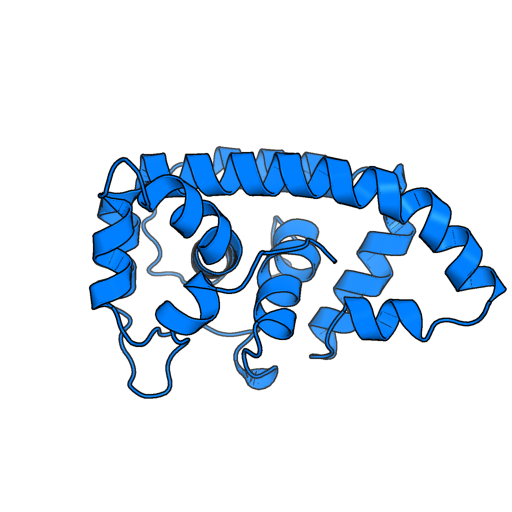89.00 96 LEU A O 1
ATOM 756 N N . LEU A 1 97 ? -9.692 -3.155 10.352 1.00 88.12 97 LEU A N 1
ATOM 757 C CA . LEU A 1 97 ? -9.277 -2.823 8.991 1.00 88.12 97 LEU A CA 1
ATOM 758 C C . LEU A 1 97 ? -9.015 -4.077 8.164 1.00 88.12 97 LEU A C 1
ATOM 760 O O . LEU A 1 97 ? -9.515 -4.186 7.047 1.00 88.12 97 LEU A O 1
ATOM 764 N N . ALA A 1 98 ? -8.282 -5.036 8.729 1.00 90.88 98 ALA A N 1
ATOM 765 C CA . ALA A 1 98 ? -7.969 -6.283 8.055 1.00 90.88 98 ALA A CA 1
ATOM 766 C C . ALA A 1 98 ? -9.242 -7.059 7.704 1.00 90.88 98 ALA A C 1
ATOM 768 O O . ALA A 1 98 ? -9.366 -7.555 6.585 1.00 90.88 98 ALA A O 1
ATOM 769 N N . GLN A 1 99 ? -10.210 -7.124 8.625 1.00 91.50 99 GLN A N 1
ATOM 770 C CA . GLN A 1 99 ? -11.491 -7.774 8.360 1.00 91.50 99 GLN A CA 1
ATOM 771 C C . GLN A 1 99 ? -12.275 -7.054 7.260 1.00 91.50 99 GLN A C 1
ATOM 773 O O . GLN A 1 99 ? -12.753 -7.701 6.334 1.00 91.50 99 GLN A O 1
ATOM 778 N N . ALA A 1 100 ? -12.366 -5.723 7.313 1.00 90.50 100 ALA A N 1
ATOM 779 C CA . ALA A 1 100 ? -13.059 -4.956 6.284 1.00 90.50 100 ALA A CA 1
ATOM 780 C C . ALA A 1 100 ? -12.443 -5.179 4.893 1.00 90.50 100 ALA A C 1
ATOM 782 O O . ALA A 1 100 ? -13.180 -5.414 3.938 1.00 90.50 100 ALA A O 1
ATOM 783 N N . SER A 1 101 ? -11.111 -5.187 4.794 1.00 90.19 101 SER A N 1
ATOM 784 C CA . SER A 1 101 ? -10.406 -5.459 3.540 1.00 90.19 101 SER A CA 1
ATOM 785 C C . SER A 1 101 ? -10.631 -6.879 3.026 1.00 90.19 101 SER A C 1
ATOM 787 O O . SER A 1 101 ? -10.817 -7.059 1.825 1.00 90.19 101 SER A O 1
ATOM 789 N N . ARG A 1 102 ? -10.647 -7.890 3.909 1.00 89.44 102 ARG A N 1
ATOM 790 C CA . ARG A 1 102 ? -10.983 -9.279 3.535 1.00 89.44 102 ARG A CA 1
ATOM 791 C C . ARG A 1 102 ? -12.403 -9.396 2.996 1.00 89.44 102 ARG A C 1
ATOM 793 O O . ARG A 1 102 ? -12.625 -10.114 2.030 1.00 89.44 102 ARG A O 1
ATOM 800 N N . ASP A 1 103 ? -13.332 -8.657 3.590 1.00 89.69 103 ASP A N 1
ATOM 801 C CA . ASP A 1 103 ? -14.728 -8.613 3.157 1.00 89.69 103 ASP A CA 1
ATOM 802 C C . ASP A 1 103 ? -14.934 -7.741 1.906 1.00 89.69 103 ASP A C 1
ATOM 804 O O . ASP A 1 103 ? -16.069 -7.562 1.464 1.00 89.69 103 ASP A O 1
ATOM 808 N N . GLY A 1 104 ? -13.872 -7.132 1.363 1.00 87.44 104 GLY A N 1
ATOM 809 C CA . GLY A 1 104 ? -13.981 -6.268 0.193 1.00 87.44 104 GLY A CA 1
ATOM 810 C C . GLY A 1 104 ? -14.672 -4.930 0.460 1.00 87.44 104 GLY A C 1
ATOM 811 O O . GLY A 1 104 ? -15.186 -4.294 -0.459 1.00 87.44 104 GLY A O 1
ATOM 812 N N . ARG A 1 105 ? -14.739 -4.498 1.721 1.00 88.25 105 ARG A N 1
ATOM 813 C CA . ARG A 1 105 ? -15.415 -3.265 2.138 1.00 88.25 105 ARG A CA 1
ATO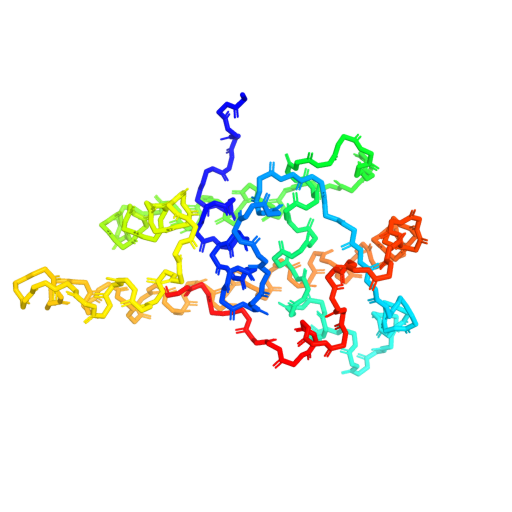M 814 C C . ARG A 1 105 ? -14.407 -2.142 2.315 1.00 88.25 105 ARG A C 1
ATOM 816 O O . ARG A 1 105 ? -13.288 -2.368 2.760 1.00 88.25 105 ARG A O 1
ATOM 823 N N . THR A 1 106 ? -14.831 -0.907 2.051 1.00 85.94 106 THR A N 1
ATOM 824 C CA . THR A 1 106 ? -14.039 0.299 2.344 1.00 85.94 106 THR A CA 1
ATOM 825 C C . THR A 1 106 ? -13.748 0.375 3.853 1.00 85.94 106 THR A C 1
ATOM 827 O O . THR A 1 106 ? -14.699 0.533 4.644 1.00 85.94 106 THR A O 1
ATOM 830 N N . PRO A 1 107 ? -12.486 0.218 4.291 1.00 82.12 107 PRO A N 1
ATOM 831 C CA . PRO A 1 107 ? -12.193 -0.011 5.703 1.00 82.12 107 PRO A CA 1
ATOM 832 C C . PRO A 1 107 ? -12.493 1.176 6.623 1.00 82.12 107 PRO A C 1
ATOM 834 O O . PRO A 1 107 ? -13.019 0.970 7.719 1.00 82.12 107 PRO A O 1
ATOM 837 N N . VAL A 1 108 ? -12.272 2.422 6.179 1.00 78.88 108 VAL A N 1
ATOM 838 C CA . VAL A 1 108 ? -12.573 3.610 7.004 1.00 78.88 108 VAL A CA 1
ATOM 839 C C . VAL A 1 108 ? -14.070 3.690 7.286 1.00 78.88 108 VAL A C 1
ATOM 841 O O . VAL A 1 108 ? -14.484 3.894 8.429 1.00 78.88 108 VAL A O 1
ATOM 844 N N . ALA A 1 109 ? -14.898 3.515 6.253 1.00 81.31 109 ALA A N 1
ATOM 845 C CA . ALA A 1 109 ? -16.350 3.574 6.402 1.00 81.31 109 ALA A CA 1
ATOM 846 C C . ALA A 1 109 ? -16.861 2.476 7.348 1.00 81.31 109 ALA A C 1
ATOM 848 O O . ALA A 1 109 ? -17.718 2.740 8.189 1.00 81.31 109 ALA A O 1
ATOM 849 N N . THR A 1 110 ? -16.273 1.280 7.269 1.00 83.81 110 THR A N 1
ATOM 850 C CA . THR A 1 110 ? -16.611 0.139 8.134 1.00 83.81 110 THR A CA 1
ATOM 851 C C . THR A 1 110 ? -16.312 0.418 9.611 1.00 83.81 110 THR A C 1
ATOM 853 O O . THR A 1 110 ? -17.093 0.040 10.487 1.00 83.81 110 THR A O 1
ATOM 856 N N . ILE A 1 111 ? -15.216 1.122 9.909 1.00 79.62 111 ILE A N 1
ATOM 857 C CA . ILE A 1 111 ? -14.880 1.530 11.280 1.00 79.62 111 ILE A CA 1
ATOM 858 C C . ILE A 1 111 ? -15.826 2.618 11.796 1.00 79.62 111 ILE A C 1
ATOM 860 O O . ILE A 1 111 ? -16.258 2.581 12.948 1.00 79.62 111 ILE A O 1
ATOM 864 N N . LEU A 1 112 ? -16.182 3.593 10.958 1.00 78.06 112 LEU A N 1
ATOM 865 C CA . LEU A 1 112 ? -17.061 4.692 11.373 1.00 78.06 112 LEU A CA 1
ATOM 866 C C . LEU A 1 112 ? -18.493 4.236 11.691 1.00 78.06 112 LEU A C 1
ATOM 868 O O . LEU A 1 112 ? -19.210 4.955 12.390 1.00 78.06 112 LEU A O 1
ATOM 872 N N . GLN A 1 113 ? -18.880 3.050 11.216 1.00 86.06 113 GLN A N 1
ATOM 873 C CA . GLN A 1 113 ? -20.166 2.401 11.477 1.00 86.06 113 GLN A CA 1
ATOM 874 C C . GLN A 1 113 ? -20.183 1.549 12.761 1.00 86.06 113 GLN A C 1
ATOM 876 O O . GLN A 1 113 ? -21.220 0.979 13.094 1.00 86.06 113 GLN A O 1
ATOM 881 N N . GLN A 1 114 ? -19.069 1.450 13.499 1.00 88.38 114 GLN A N 1
ATOM 882 C CA . GLN A 1 114 ? -19.017 0.659 14.733 1.00 88.38 114 GLN A CA 1
ATOM 883 C C . GLN A 1 114 ? -19.885 1.263 15.858 1.00 88.38 114 GLN A C 1
ATOM 885 O O . GLN A 1 114 ? -19.991 2.491 15.964 1.00 88.38 114 GLN A O 1
ATOM 890 N N . PRO A 1 115 ? -20.460 0.433 16.754 1.00 88.00 115 PRO A N 1
ATOM 891 C CA . PRO A 1 115 ? -21.205 0.909 17.919 1.00 88.00 115 PRO A CA 1
ATOM 892 C C . PRO A 1 115 ? -20.368 1.819 18.832 1.00 88.00 115 PRO A C 1
ATOM 894 O O . PRO A 1 115 ? -19.159 1.636 18.970 1.00 88.00 115 PRO A O 1
ATOM 897 N N . HIS A 1 116 ? -21.025 2.757 19.526 1.00 83.06 116 HIS A N 1
ATOM 898 C CA . HIS A 1 116 ? -20.385 3.783 20.368 1.00 83.06 116 HIS A CA 1
ATOM 899 C C . HIS A 1 116 ? -19.262 3.286 21.309 1.00 83.06 116 HIS A C 1
ATOM 901 O O . HIS A 1 116 ? -18.201 3.912 21.316 1.00 83.06 116 HIS A O 1
ATOM 907 N N . PRO A 1 117 ? -19.411 2.189 22.084 1.00 82.38 117 PRO A N 1
ATOM 908 C CA . PRO A 1 117 ? -18.335 1.742 22.976 1.00 82.38 117 PRO A CA 1
ATOM 909 C C . PRO A 1 117 ? -17.075 1.281 22.224 1.00 82.38 117 PRO A C 1
ATOM 911 O O . PRO A 1 117 ? -15.963 1.510 22.694 1.00 82.38 117 PRO A O 1
ATOM 914 N N . VAL A 1 118 ? -17.237 0.685 21.040 1.00 84.69 118 VAL A N 1
ATOM 915 C CA . VAL A 1 118 ? -16.126 0.254 20.177 1.00 84.69 118 VAL A CA 1
ATOM 916 C C . VAL A 1 118 ? -15.510 1.468 19.484 1.00 84.69 118 VAL A C 1
ATOM 918 O O . VAL A 1 118 ? -14.302 1.680 19.548 1.00 84.69 118 VAL A O 1
ATOM 921 N N . LYS A 1 119 ? -16.345 2.339 18.910 1.00 83.94 119 LYS A N 1
ATOM 922 C CA . LYS A 1 119 ? -15.907 3.561 18.228 1.00 83.94 119 LYS A CA 1
ATOM 923 C C . LYS A 1 119 ? -15.065 4.473 19.131 1.00 83.94 119 LYS A C 1
ATOM 925 O O . LYS A 1 119 ? -13.984 4.889 18.725 1.00 83.94 119 LYS A O 1
ATOM 930 N N . ALA A 1 120 ? -15.503 4.723 20.366 1.00 82.50 120 ALA A N 1
ATOM 931 C CA . ALA A 1 120 ? -14.771 5.566 21.317 1.00 82.50 120 ALA A CA 1
ATOM 932 C C . ALA A 1 120 ? -13.396 4.981 21.700 1.00 82.50 120 ALA A C 1
ATOM 934 O O . ALA A 1 120 ? -12.431 5.716 21.923 1.00 82.50 120 ALA A O 1
ATOM 935 N N . ARG A 1 121 ? -13.278 3.647 21.765 1.00 82.94 121 ARG A N 1
ATOM 936 C CA . ARG A 1 121 ? -12.001 2.970 22.027 1.00 82.94 121 ARG A CA 1
ATOM 937 C C . ARG A 1 121 ? -11.045 3.120 20.842 1.00 82.94 121 ARG A C 1
ATOM 939 O O . ARG A 1 121 ? -9.892 3.490 21.053 1.00 82.94 121 ARG A O 1
ATOM 946 N N . LEU A 1 122 ? -11.554 2.939 19.627 1.00 83.44 122 LEU A N 1
ATOM 947 C CA . LEU A 1 122 ? -10.808 3.073 18.375 1.00 83.44 122 LEU A CA 1
ATOM 948 C C . LEU A 1 122 ? -10.319 4.504 18.110 1.00 83.44 122 LEU A C 1
ATOM 950 O O . LEU A 1 122 ? -9.205 4.697 17.626 1.00 83.44 122 LEU A O 1
ATOM 954 N N . GLU A 1 123 ? -11.102 5.523 18.473 1.00 81.62 123 GLU A N 1
ATOM 955 C CA . GLU A 1 123 ? -10.725 6.934 18.301 1.00 81.62 123 GLU A CA 1
ATOM 956 C C . GLU A 1 123 ? -9.425 7.308 19.031 1.00 81.62 123 GLU A C 1
ATOM 958 O O . GLU A 1 123 ? -8.652 8.125 18.523 1.00 81.62 123 GLU A O 1
ATOM 963 N N . ARG A 1 124 ? -9.133 6.672 20.175 1.00 77.56 124 ARG A N 1
ATOM 964 C CA . ARG A 1 124 ? -7.885 6.900 20.925 1.00 77.56 124 ARG A CA 1
ATOM 965 C C . ARG A 1 124 ? -6.653 6.382 20.179 1.00 77.56 124 ARG A C 1
ATOM 967 O O . ARG A 1 124 ? -5.631 7.064 20.161 1.00 77.56 124 ARG A O 1
ATOM 974 N N . SER A 1 125 ? -6.763 5.229 19.520 1.00 79.25 125 SER A N 1
ATOM 975 C CA . SER A 1 125 ? -5.674 4.645 18.723 1.00 79.25 125 SER A CA 1
ATOM 976 C C . SER A 1 125 ? -5.554 5.276 17.334 1.00 79.25 125 SER A C 1
ATOM 978 O O . SER A 1 125 ? -4.460 5.317 16.774 1.00 79.25 125 SER A O 1
ATOM 980 N N . ARG A 1 126 ? -6.640 5.850 16.799 1.00 81.81 126 ARG A N 1
ATOM 981 C CA . ARG A 1 126 ? -6.696 6.430 15.448 1.00 81.81 126 ARG A CA 1
ATOM 982 C C . ARG A 1 126 ? -5.640 7.502 15.193 1.00 81.81 126 ARG A C 1
ATOM 984 O O . ARG A 1 126 ? -5.003 7.495 14.146 1.00 81.81 126 ARG A O 1
ATOM 991 N N . LYS A 1 127 ? -5.451 8.448 16.119 1.00 81.56 127 LYS A N 1
ATOM 992 C CA . LYS A 1 127 ? -4.488 9.548 15.920 1.00 81.56 127 LYS A CA 1
ATOM 993 C C . LYS A 1 127 ? -3.046 9.034 15.876 1.00 81.56 127 LYS A C 1
ATOM 995 O O . LYS A 1 127 ? -2.272 9.464 15.025 1.00 81.56 127 LYS A O 1
ATOM 1000 N N . ALA A 1 128 ? -2.700 8.118 16.781 1.00 84.31 128 ALA A N 1
ATOM 1001 C CA . ALA A 1 128 ? -1.381 7.492 16.814 1.00 84.31 128 ALA A CA 1
ATOM 1002 C C . ALA A 1 128 ? -1.145 6.649 15.552 1.00 84.31 128 ALA A C 1
ATOM 1004 O O . ALA A 1 128 ? -0.102 6.769 14.915 1.00 84.31 128 ALA A O 1
ATOM 1005 N N . TRP A 1 129 ? -2.153 5.879 15.140 1.00 85.50 129 TRP A N 1
ATOM 1006 C CA . TRP A 1 129 ? -2.136 5.129 13.892 1.00 85.50 129 TRP A CA 1
ATOM 1007 C C . TRP A 1 129 ? -1.909 6.027 12.672 1.00 85.50 129 TRP A C 1
ATOM 1009 O O . TRP A 1 129 ? -1.023 5.749 11.872 1.00 85.50 129 TRP A O 1
ATOM 1019 N N . GLN A 1 130 ? -2.630 7.146 12.557 1.00 84.81 130 GLN A 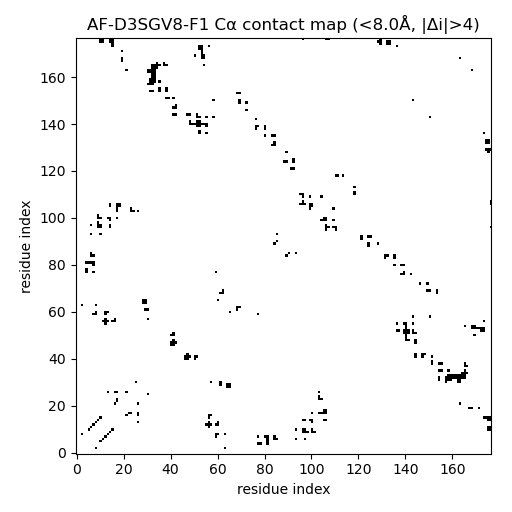N 1
ATOM 1020 C CA . GLN A 1 130 ? -2.462 8.090 11.448 1.00 84.81 130 GLN A CA 1
ATOM 1021 C C . GLN A 1 130 ? -1.022 8.601 11.347 1.00 84.81 130 GLN A C 1
ATOM 1023 O O . GLN A 1 130 ? -0.425 8.535 10.275 1.00 84.81 130 GLN A O 1
ATOM 1028 N N . GLN A 1 131 ? -0.424 9.027 12.461 1.00 87.00 131 GLN A N 1
ATOM 1029 C CA . GLN A 1 131 ? 0.967 9.495 12.480 1.00 87.00 131 GLN A CA 1
ATOM 1030 C C . GLN A 1 131 ? 1.955 8.390 12.083 1.00 87.00 131 GLN A C 1
ATOM 1032 O O . GLN A 1 131 ? 2.859 8.609 11.271 1.00 87.00 131 GLN A O 1
ATOM 1037 N N . THR A 1 132 ? 1.761 7.183 12.615 1.00 89.69 132 THR A N 1
ATOM 1038 C CA . THR A 1 132 ? 2.560 6.005 12.261 1.00 89.69 132 THR A CA 1
ATOM 1039 C C . THR A 1 132 ? 2.421 5.665 10.777 1.00 89.69 132 THR A C 1
ATOM 1041 O O . THR A 1 132 ? 3.420 5.436 10.093 1.00 89.69 132 THR A O 1
ATOM 1044 N N . SER A 1 133 ? 1.201 5.717 10.246 1.00 86.44 133 SER A N 1
ATOM 1045 C CA . SER A 1 133 ? 0.908 5.428 8.848 1.00 86.44 133 SER A CA 1
ATOM 1046 C C . SER A 1 133 ? 1.530 6.432 7.887 1.00 86.44 133 SER A C 1
ATOM 1048 O O . SER A 1 133 ? 2.018 6.041 6.832 1.00 86.44 133 SER A O 1
ATOM 1050 N N . GLU A 1 134 ? 1.585 7.716 8.246 1.00 89.56 134 GLU A N 1
ATOM 1051 C CA . GLU A 1 134 ? 2.243 8.741 7.435 1.00 89.56 134 GLU A CA 1
ATOM 1052 C C . GLU A 1 134 ? 3.749 8.482 7.337 1.00 89.56 134 GLU A C 1
ATOM 1054 O O . GLU A 1 134 ? 4.338 8.607 6.258 1.00 89.56 134 GLU A O 1
ATOM 1059 N N . ARG A 1 135 ? 4.371 8.068 8.448 1.00 91.38 135 ARG A N 1
ATOM 1060 C CA . ARG A 1 135 ? 5.780 7.660 8.477 1.00 91.38 135 ARG A CA 1
ATOM 1061 C C . ARG A 1 135 ? 6.022 6.433 7.598 1.00 91.38 135 ARG A C 1
ATOM 1063 O O . ARG A 1 135 ? 6.973 6.444 6.816 1.00 91.38 135 ARG A O 1
ATOM 1070 N N . VAL A 1 136 ? 5.174 5.411 7.703 1.00 93.69 136 VAL A N 1
ATOM 1071 C CA . VAL A 1 136 ? 5.265 4.192 6.883 1.00 93.69 136 VAL A CA 1
ATOM 1072 C C . VAL A 1 136 ? 5.045 4.508 5.404 1.00 93.69 136 VAL A C 1
ATOM 1074 O O . VAL A 1 136 ? 5.851 4.124 4.565 1.00 93.69 136 VAL A O 1
ATOM 1077 N N . ASN A 1 137 ? 4.037 5.313 5.069 1.00 92.62 137 ASN A N 1
ATOM 1078 C CA . ASN A 1 137 ? 3.767 5.723 3.693 1.00 92.62 137 ASN A CA 1
ATOM 1079 C C . ASN A 1 137 ? 4.937 6.520 3.090 1.00 92.62 137 ASN A C 1
ATOM 1081 O O . ASN A 1 137 ? 5.287 6.350 1.923 1.00 92.62 137 ASN A O 1
ATOM 1085 N N . LYS A 1 138 ? 5.593 7.375 3.887 1.00 93.50 138 LYS A N 1
ATOM 1086 C CA . LYS A 1 138 ? 6.824 8.046 3.456 1.00 93.50 138 LYS A CA 1
ATOM 1087 C C . LYS A 1 138 ? 7.936 7.034 3.172 1.00 93.50 138 LYS A C 1
ATOM 1089 O O . LYS A 1 138 ? 8.536 7.122 2.110 1.00 93.50 138 LYS A O 1
ATOM 1094 N N . MET A 1 139 ? 8.176 6.089 4.081 1.00 95.88 139 MET A N 1
ATOM 1095 C CA . MET A 1 139 ? 9.201 5.050 3.925 1.00 95.88 139 MET A CA 1
ATOM 1096 C C . MET A 1 139 ? 8.979 4.215 2.658 1.00 95.88 139 MET A C 1
ATOM 1098 O O . MET A 1 139 ? 9.901 4.048 1.866 1.00 95.88 139 MET A O 1
ATOM 1102 N N . LEU A 1 140 ? 7.749 3.754 2.435 1.00 96.31 140 LEU A N 1
ATOM 1103 C CA . LEU A 1 140 ? 7.382 2.970 1.257 1.00 96.31 140 LEU A CA 1
ATOM 1104 C C . LEU A 1 140 ? 7.454 3.804 -0.026 1.00 96.31 140 LEU A C 1
ATOM 1106 O O . LEU A 1 140 ? 7.916 3.316 -1.050 1.00 96.31 140 LEU A O 1
ATOM 1110 N N . GLY A 1 141 ? 7.068 5.081 0.022 1.00 95.25 141 GLY A N 1
ATOM 1111 C CA . GLY A 1 141 ? 7.253 5.997 -1.103 1.00 95.25 141 GLY A CA 1
ATOM 1112 C C . GLY A 1 141 ? 8.728 6.247 -1.437 1.00 95.25 141 GLY A C 1
ATOM 1113 O O . GLY A 1 141 ? 9.085 6.300 -2.610 1.00 95.25 141 GLY A O 1
ATOM 1114 N N . ASP A 1 142 ? 9.592 6.373 -0.430 1.00 95.81 142 ASP A N 1
ATOM 1115 C CA . ASP A 1 142 ? 11.038 6.524 -0.627 1.00 95.81 142 ASP A CA 1
ATOM 1116 C C . ASP A 1 142 ? 11.646 5.223 -1.197 1.00 95.81 142 ASP A C 1
ATOM 1118 O O . ASP A 1 142 ? 12.471 5.284 -2.108 1.00 95.81 142 ASP A O 1
ATOM 1122 N N . TRP A 1 143 ? 11.166 4.054 -0.757 1.00 96.88 143 TRP A N 1
ATOM 1123 C CA . TRP A 1 143 ? 11.513 2.746 -1.332 1.00 96.88 143 TRP A CA 1
ATOM 1124 C C . TRP A 1 143 ? 11.080 2.612 -2.800 1.00 96.88 143 TRP A C 1
ATOM 1126 O O . TRP A 1 143 ? 11.882 2.208 -3.639 1.00 96.88 143 TRP A O 1
ATOM 1136 N N . VAL A 1 144 ? 9.859 3.031 -3.147 1.00 96.25 144 VAL A N 1
ATOM 1137 C CA . VAL A 1 144 ? 9.385 3.061 -4.543 1.00 96.25 144 VAL A CA 1
ATOM 1138 C C . VAL A 1 144 ? 10.254 3.988 -5.397 1.00 96.25 144 VAL A C 1
ATOM 1140 O O . VAL A 1 144 ? 10.584 3.647 -6.527 1.00 96.25 144 VAL A O 1
ATOM 1143 N N . MET A 1 145 ? 10.661 5.149 -4.871 1.00 95.56 145 MET A N 1
ATOM 1144 C CA . MET A 1 145 ? 11.552 6.070 -5.588 1.00 95.56 145 MET A CA 1
ATOM 1145 C C . MET A 1 145 ? 12.952 5.495 -5.801 1.00 95.56 145 MET A C 1
ATOM 1147 O O . MET A 1 145 ? 13.518 5.679 -6.876 1.00 95.56 145 MET A O 1
ATOM 1151 N N . ALA A 1 146 ? 13.510 4.816 -4.796 1.00 94.88 146 ALA A N 1
ATOM 1152 C CA . ALA A 1 146 ? 14.811 4.161 -4.907 1.00 94.88 146 ALA A CA 1
ATOM 1153 C C . ALA A 1 146 ? 14.811 3.075 -5.996 1.00 94.88 146 ALA A C 1
ATOM 1155 O O . ALA A 1 146 ? 15.822 2.875 -6.661 1.00 94.88 146 ALA A O 1
ATOM 1156 N N . ASN A 1 147 ? 13.654 2.449 -6.223 1.00 95.19 147 ASN A N 1
ATOM 1157 C CA . ASN A 1 147 ? 13.446 1.384 -7.201 1.00 95.19 147 ASN A CA 1
ATOM 1158 C C . ASN A 1 147 ? 12.595 1.843 -8.400 1.00 95.19 147 ASN A C 1
ATOM 1160 O O . ASN A 1 147 ? 11.909 1.039 -9.026 1.00 95.19 147 ASN A O 1
ATOM 1164 N N . ALA A 1 148 ? 12.614 3.139 -8.736 1.00 93.94 148 ALA A N 1
ATOM 1165 C CA . ALA A 1 148 ? 11.696 3.705 -9.728 1.00 93.94 148 ALA A CA 1
ATOM 1166 C C . ALA A 1 148 ? 11.808 3.044 -11.111 1.00 93.94 148 ALA A C 1
ATOM 1168 O O . ALA A 1 148 ? 10.784 2.785 -11.737 1.00 93.94 148 ALA A O 1
ATOM 1169 N N . ALA A 1 149 ? 13.028 2.750 -11.573 1.00 93.12 149 ALA A N 1
ATOM 1170 C CA . ALA A 1 149 ? 13.260 2.135 -12.879 1.00 93.12 149 ALA A CA 1
ATOM 1171 C C . ALA A 1 149 ? 12.680 0.709 -12.987 1.00 93.12 149 ALA A C 1
ATOM 1173 O O . ALA A 1 149 ? 11.845 0.500 -13.866 1.00 93.12 149 ALA A O 1
ATOM 1174 N N . PRO A 1 150 ? 13.028 -0.259 -12.112 1.00 94.88 150 PRO A N 1
ATOM 1175 C CA . PRO A 1 150 ? 12.438 -1.597 -12.189 1.00 94.88 150 PRO A CA 1
ATOM 1176 C C . PRO A 1 150 ? 10.925 -1.593 -11.922 1.00 94.88 150 PRO A C 1
ATOM 1178 O O . PRO A 1 150 ? 10.191 -2.300 -12.608 1.00 94.88 150 PRO A O 1
ATOM 1181 N N . VAL A 1 151 ? 10.424 -0.736 -11.020 1.00 94.50 151 VAL A N 1
ATOM 1182 C CA . VAL A 1 151 ? 8.973 -0.563 -10.800 1.00 94.50 151 VAL A CA 1
ATOM 1183 C C . VAL A 1 151 ? 8.271 -0.060 -12.063 1.00 94.50 151 VAL A C 1
ATOM 1185 O O . VAL A 1 151 ? 7.188 -0.537 -12.401 1.00 94.50 151 VAL A O 1
ATOM 1188 N N . GLN A 1 152 ? 8.870 0.900 -12.771 1.00 94.06 152 GLN A N 1
ATOM 1189 C CA . GLN A 1 152 ? 8.320 1.411 -14.021 1.00 94.06 152 GLN A CA 1
ATOM 1190 C C . GLN A 1 152 ? 8.256 0.307 -15.078 1.00 94.06 152 GLN A C 1
ATOM 1192 O O . GLN A 1 152 ? 7.181 0.080 -15.627 1.00 94.06 152 GLN A O 1
ATOM 1197 N N . THR A 1 153 ? 9.368 -0.394 -15.315 1.00 94.38 153 THR A N 1
ATOM 1198 C CA . THR A 1 153 ? 9.441 -1.500 -16.281 1.00 94.38 153 THR A CA 1
ATOM 1199 C C . THR A 1 153 ? 8.391 -2.569 -15.985 1.00 94.38 153 THR A C 1
ATOM 1201 O O . THR A 1 153 ? 7.684 -3.009 -16.889 1.00 94.38 153 THR A O 1
ATOM 1204 N N . PHE A 1 154 ? 8.237 -2.943 -14.713 1.00 95.12 154 PHE A N 1
ATOM 1205 C CA . PHE A 1 154 ? 7.250 -3.927 -14.281 1.00 95.12 154 PHE A CA 1
ATOM 1206 C C . PHE A 1 154 ? 5.811 -3.506 -14.634 1.00 95.12 154 PHE A C 1
ATOM 1208 O O . PHE A 1 154 ? 5.082 -4.255 -15.284 1.00 95.12 154 PHE A O 1
ATOM 1215 N N . PHE A 1 155 ? 5.395 -2.284 -14.284 1.00 94.81 155 PHE A N 1
ATOM 1216 C CA . PHE A 1 155 ? 4.030 -1.825 -14.576 1.00 94.81 155 PHE A CA 1
ATOM 1217 C C . PHE A 1 155 ? 3.792 -1.480 -16.051 1.00 94.81 155 PHE A C 1
ATOM 1219 O O . PHE A 1 155 ? 2.653 -1.541 -16.510 1.00 94.81 155 PHE A O 1
ATOM 1226 N N . GLU A 1 156 ? 4.837 -1.156 -16.814 1.00 93.44 156 GLU A N 1
ATOM 1227 C CA . GLU A 1 156 ? 4.752 -1.032 -18.275 1.00 93.44 156 GLU A CA 1
ATOM 1228 C C . GLU A 1 156 ? 4.497 -2.382 -18.963 1.00 93.44 156 GLU A C 1
ATOM 1230 O O . GLU A 1 156 ? 3.900 -2.398 -20.037 1.00 93.44 156 GLU A O 1
ATOM 1235 N N . ALA A 1 157 ? 4.869 -3.503 -18.336 1.00 92.56 157 ALA A N 1
ATOM 1236 C CA . ALA A 1 157 ? 4.545 -4.849 -18.812 1.00 92.56 157 ALA A CA 1
ATOM 1237 C C . ALA A 1 157 ? 3.156 -5.348 -18.357 1.00 92.56 157 ALA A C 1
ATOM 1239 O O . ALA A 1 157 ? 2.626 -6.301 -18.927 1.00 92.56 157 ALA A O 1
ATOM 1240 N N . ARG A 1 158 ? 2.530 -4.705 -17.360 1.00 91.25 158 ARG A N 1
ATOM 1241 C CA . ARG A 1 158 ? 1.230 -5.102 -16.783 1.00 91.25 158 ARG A CA 1
ATOM 1242 C C . ARG A 1 158 ? 0.101 -4.147 -17.147 1.00 91.25 158 ARG A C 1
ATOM 1244 O O . ARG A 1 158 ? -0.601 -3.631 -16.280 1.00 91.25 158 ARG A O 1
ATOM 1251 N N . VAL A 1 159 ? -0.099 -3.933 -18.445 1.00 92.69 159 VAL A N 1
ATOM 1252 C CA . VAL A 1 159 ? -1.138 -3.029 -18.959 1.00 92.69 159 VAL A CA 1
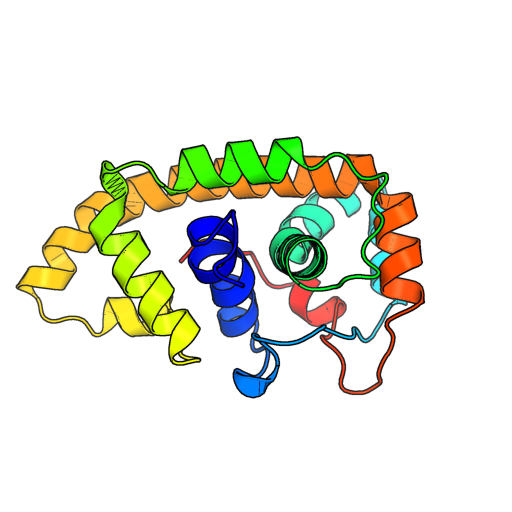ATOM 1253 C C . VAL A 1 159 ? -2.416 -3.781 -19.308 1.00 92.69 159 VAL A C 1
ATOM 1255 O O . VAL A 1 159 ? -2.369 -4.793 -19.998 1.00 92.69 159 VAL A O 1
ATOM 1258 N N . ALA A 1 160 ? -3.553 -3.249 -18.869 1.00 91.69 160 ALA A N 1
ATOM 1259 C CA . ALA A 1 160 ? -4.879 -3.657 -19.320 1.00 91.69 160 ALA A CA 1
ATOM 1260 C C . ALA A 1 160 ? -5.801 -2.431 -19.392 1.00 91.69 160 ALA A C 1
ATOM 1262 O O . ALA A 1 160 ? -5.671 -1.511 -18.579 1.00 91.69 160 ALA A O 1
ATOM 1263 N N . ASP A 1 161 ? -6.737 -2.410 -20.344 1.00 87.56 161 ASP A N 1
ATOM 1264 C CA . ASP A 1 161 ? -7.651 -1.275 -20.548 1.00 87.56 161 ASP A CA 1
ATOM 1265 C C . ASP A 1 161 ? -8.565 -1.032 -19.334 1.00 87.56 161 ASP A C 1
ATOM 1267 O O . ASP A 1 161 ? -8.834 0.114 -18.964 1.00 87.56 161 ASP A O 1
ATOM 1271 N N . ASP A 1 162 ? -8.983 -2.108 -18.669 1.00 87.50 162 ASP A N 1
ATOM 1272 C CA . ASP A 1 162 ? -9.763 -2.122 -17.428 1.00 87.50 162 ASP A CA 1
ATOM 1273 C C . ASP A 1 162 ? -8.890 -2.166 -16.157 1.00 87.50 162 ASP A C 1
ATOM 1275 O O . ASP A 1 162 ? -9.401 -2.247 -15.036 1.00 87.50 162 ASP A O 1
ATOM 1279 N N . GLY A 1 163 ? -7.567 -2.058 -16.314 1.00 89.31 163 GLY A N 1
ATOM 1280 C CA . GLY A 1 163 ? -6.608 -2.043 -15.218 1.00 89.31 163 GLY A CA 1
ATOM 1281 C C . GLY A 1 163 ? -6.712 -0.798 -14.332 1.00 89.31 163 GLY A C 1
ATOM 1282 O O . GLY A 1 163 ? -7.289 0.240 -14.686 1.00 89.31 163 GLY A O 1
ATOM 1283 N N . ILE A 1 164 ? -6.072 -0.864 -13.163 1.00 92.00 164 ILE A N 1
ATOM 1284 C CA . ILE A 1 164 ? -6.052 0.216 -12.176 1.00 92.00 164 ILE A CA 1
ATOM 1285 C C . ILE A 1 164 ? -5.525 1.497 -12.812 1.00 92.00 164 ILE A C 1
ATOM 1287 O O . ILE A 1 164 ? -4.372 1.610 -13.228 1.00 92.00 164 ILE A O 1
ATOM 1291 N N . ASN A 1 165 ? -6.386 2.508 -12.833 1.00 91.62 165 ASN A N 1
ATOM 1292 C CA . ASN A 1 165 ? -6.067 3.789 -13.430 1.00 91.62 165 ASN A CA 1
ATOM 1293 C C . ASN A 1 165 ? -5.020 4.543 -12.590 1.00 91.62 165 ASN A C 1
ATOM 1295 O O . ASN A 1 165 ? -5.343 5.138 -11.553 1.00 91.62 165 ASN A O 1
ATOM 1299 N N . LEU A 1 166 ? -3.771 4.584 -13.070 1.00 91.88 166 LEU A N 1
ATOM 1300 C CA . LEU A 1 166 ? -2.663 5.249 -12.375 1.00 91.88 166 LEU A CA 1
ATOM 1301 C C . LEU A 1 166 ? -2.882 6.754 -12.211 1.00 91.88 166 LEU A C 1
ATOM 1303 O O . LEU A 1 166 ? -2.448 7.331 -11.214 1.00 91.88 166 LEU A O 1
ATOM 1307 N N . LYS A 1 167 ? -3.608 7.400 -13.130 1.00 91.00 167 LYS A N 1
ATOM 1308 C CA . LYS A 1 167 ? -3.998 8.815 -13.021 1.00 91.00 167 LYS A CA 1
ATOM 1309 C C . LYS A 1 167 ? -5.006 9.044 -11.894 1.00 91.00 167 LYS A C 1
ATOM 1311 O O . LYS A 1 167 ? -4.938 10.077 -11.223 1.00 91.00 167 LYS A O 1
ATOM 1316 N N . ARG A 1 168 ? -5.935 8.108 -11.671 1.00 89.94 168 ARG A N 1
ATOM 1317 C CA . ARG A 1 168 ? -6.880 8.142 -10.541 1.00 89.94 168 ARG A CA 1
ATOM 1318 C C . ARG A 1 168 ? -6.146 7.886 -9.231 1.00 89.94 168 ARG A C 1
ATOM 1320 O O . ARG A 1 168 ? -6.264 8.693 -8.310 1.00 89.94 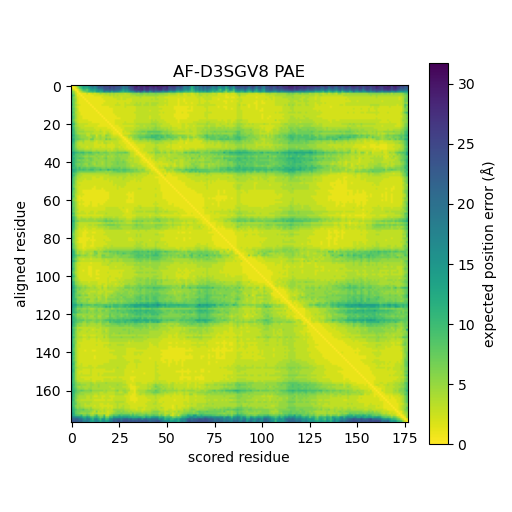168 ARG A O 1
ATOM 1327 N N . LEU A 1 169 ? -5.321 6.841 -9.179 1.00 89.69 169 LEU A N 1
ATOM 1328 C CA . LEU A 1 169 ? -4.527 6.511 -7.995 1.00 89.69 169 LEU A CA 1
ATOM 1329 C C . LEU A 1 169 ? -3.552 7.646 -7.642 1.00 89.69 169 LEU A C 1
ATOM 1331 O O . LEU A 1 169 ? -3.399 8.010 -6.483 1.00 89.69 169 LEU A O 1
ATOM 1335 N N . ALA A 1 170 ? -3.001 8.329 -8.648 1.00 88.25 170 ALA A N 1
ATOM 1336 C CA . ALA A 1 170 ? -2.178 9.521 -8.474 1.00 88.25 170 ALA A CA 1
ATOM 1337 C C . ALA A 1 170 ? -2.915 10.710 -7.856 1.00 88.25 170 ALA A C 1
ATOM 1339 O O . ALA A 1 170 ? -2.254 11.698 -7.559 1.00 88.25 170 ALA A O 1
ATOM 1340 N N . LYS A 1 171 ? -4.240 10.686 -7.686 1.00 88.25 171 LYS A N 1
ATOM 1341 C CA . LYS A 1 171 ? -5.009 11.709 -6.953 1.00 88.25 171 LYS A CA 1
ATOM 1342 C C . LYS A 1 171 ? -5.394 11.247 -5.551 1.00 88.25 171 LYS A C 1
ATOM 1344 O O . LYS A 1 171 ? -5.611 12.102 -4.694 1.00 88.25 171 LYS A O 1
ATOM 1349 N N . PHE A 1 172 ? -5.435 9.938 -5.329 1.00 87.00 172 PHE A N 1
ATOM 1350 C CA . PHE A 1 172 ? -5.682 9.335 -4.032 1.00 87.00 172 PHE A CA 1
ATOM 1351 C C . PHE A 1 172 ? -4.488 9.576 -3.104 1.00 87.00 172 PHE A C 1
ATOM 1353 O O . PHE A 1 172 ? -3.337 9.582 -3.533 1.00 87.00 172 PHE A O 1
ATOM 1360 N N . THR A 1 173 ? -4.761 9.826 -1.829 1.00 84.31 173 THR A N 1
ATOM 1361 C CA . THR A 1 173 ? -3.727 9.856 -0.796 1.00 84.31 173 THR A CA 1
ATOM 1362 C C . THR A 1 173 ? -3.980 8.636 0.069 1.00 84.31 173 THR A C 1
ATOM 1364 O O . THR A 1 173 ? -4.997 8.644 0.764 1.00 84.31 173 THR A O 1
ATOM 1367 N N . PRO A 1 174 ? -3.094 7.624 0.036 1.00 77.19 174 PRO A N 1
ATOM 1368 C CA . PRO A 1 174 ? -3.175 6.488 0.933 1.00 77.19 174 PRO A CA 1
ATOM 1369 C C . PRO A 1 174 ? -3.200 6.998 2.360 1.00 77.19 174 PRO A C 1
ATOM 1371 O O . PRO A 1 174 ? -2.224 7.554 2.869 1.00 77.19 174 PRO A O 1
ATOM 1374 N N . LYS A 1 175 ? -4.374 6.883 2.959 1.00 64.12 175 LYS A N 1
ATOM 1375 C CA . LYS A 1 175 ? -4.530 6.902 4.396 1.00 64.12 175 LYS A CA 1
ATOM 1376 C C . LYS A 1 175 ? -4.454 5.427 4.731 1.00 64.12 175 LYS A C 1
ATOM 1378 O O . LYS A 1 175 ? -5.306 4.687 4.244 1.00 64.12 175 LYS A O 1
ATOM 1383 N N . ALA A 1 176 ? -3.456 4.982 5.494 1.00 52.91 176 ALA A N 1
ATOM 1384 C CA . ALA A 1 176 ? -3.734 3.757 6.229 1.00 52.91 176 ALA A CA 1
ATOM 1385 C C . ALA A 1 176 ? -4.895 4.163 7.139 1.00 52.91 176 ALA A C 1
ATOM 1387 O O . ALA A 1 176 ? -4.763 5.111 7.914 1.00 52.91 176 ALA A O 1
ATOM 1388 N N . ALA A 1 177 ? -6.061 3.612 6.823 1.00 45.09 177 ALA A N 1
ATOM 1389 C CA . ALA A 1 177 ? -7.380 4.056 7.253 1.00 45.09 177 ALA A CA 1
ATOM 1390 C C . ALA A 1 177 ? -7.434 4.455 8.730 1.00 45.09 177 ALA A C 1
ATOM 1392 O O . ALA A 1 177 ? -6.779 3.756 9.528 1.00 45.09 177 ALA A O 1
#

Radius of gyration: 15.57 Å; Cα contacts (8 Å, |Δi|>4): 250; chains: 1; bounding box: 38×36×44 Å